Protein AF-A0A1U7VRW1-F1 (afdb_monomer)

Radius of gyration: 25.12 Å; Cα contacts (8 Å, |Δi|>4): 527; chains: 1; bounding box: 75×48×61 Å

Structure (mmCIF, N/CA/C/O backbone):
data_AF-A0A1U7VRW1-F1
#
_entry.id   AF-A0A1U7VRW1-F1
#
loop_
_atom_site.group_PDB
_atom_site.id
_atom_site.type_symbol
_atom_site.label_atom_id
_atom_site.label_alt_id
_atom_site.label_comp_id
_atom_site.label_asym_id
_atom_site.label_entity_id
_atom_site.label_seq_id
_atom_site.pdbx_PDB_ins_code
_atom_site.Cartn_x
_atom_site.Cartn_y
_atom_site.Cartn_z
_atom_site.occupancy
_atom_site.B_iso_or_equiv
_atom_site.auth_seq_id
_atom_site.auth_comp_id
_atom_site.auth_asym_id
_atom_site.auth_atom_id
_atom_site.pdbx_PDB_model_num
ATOM 1 N N . MET A 1 1 ? -19.256 11.015 16.119 1.00 46.53 1 MET A N 1
ATOM 2 C CA . MET A 1 1 ? -18.638 9.899 15.373 1.00 46.53 1 MET A CA 1
ATOM 3 C C . MET A 1 1 ? -17.617 9.254 16.287 1.00 46.53 1 MET A C 1
ATOM 5 O O . MET A 1 1 ? -16.914 9.972 16.985 1.00 46.53 1 MET A O 1
ATOM 9 N N . VAL A 1 2 ? -17.601 7.931 16.359 1.00 46.44 2 VAL A N 1
ATOM 10 C CA . VAL A 1 2 ? -16.685 7.170 17.200 1.00 46.44 2 VAL A CA 1
ATOM 11 C C . VAL A 1 2 ? -15.755 6.386 16.284 1.00 46.44 2 VAL A C 1
ATOM 13 O O . VAL A 1 2 ? -16.220 5.589 15.470 1.00 46.44 2 VAL A O 1
ATOM 16 N N . ALA A 1 3 ? -14.452 6.640 16.391 1.00 48.59 3 ALA A N 1
ATOM 17 C CA . ALA A 1 3 ? -13.441 5.791 15.773 1.00 48.59 3 ALA A CA 1
ATOM 18 C C . ALA A 1 3 ? -12.927 4.843 16.855 1.00 48.59 3 ALA A C 1
ATOM 20 O O . ALA A 1 3 ? -12.449 5.292 17.895 1.00 48.59 3 ALA A O 1
ATOM 21 N N . ARG A 1 4 ? -13.063 3.537 16.643 1.00 51.31 4 ARG A N 1
ATOM 22 C CA . ARG A 1 4 ? -12.444 2.526 17.499 1.00 51.31 4 ARG A CA 1
ATOM 23 C C . ARG A 1 4 ? -11.210 1.989 16.791 1.00 51.31 4 ARG A C 1
ATOM 25 O O . ARG A 1 4 ? -11.345 1.479 15.684 1.00 51.31 4 ARG A O 1
ATOM 32 N N . VAL A 1 5 ? -10.048 2.059 17.436 1.00 49.06 5 VAL A N 1
ATOM 33 C CA . VAL A 1 5 ? -8.861 1.297 17.019 1.00 49.06 5 VAL A CA 1
ATOM 34 C C . VAL A 1 5 ? -8.907 -0.035 17.766 1.00 49.06 5 VAL A C 1
ATOM 36 O O . VAL A 1 5 ? -8.858 -0.073 18.997 1.00 49.06 5 VAL A O 1
ATOM 39 N N . VAL A 1 6 ? -9.059 -1.133 17.036 1.00 52.53 6 VAL A N 1
ATOM 40 C CA . VAL A 1 6 ? -8.926 -2.502 17.531 1.00 52.53 6 VAL A CA 1
ATOM 41 C C . VAL A 1 6 ? -7.585 -3.034 17.064 1.00 52.53 6 VAL A C 1
ATOM 43 O O . VAL A 1 6 ? -7.440 -3.368 15.897 1.00 52.53 6 VAL A O 1
ATOM 46 N N . SER A 1 7 ? -6.627 -3.137 17.981 1.00 46.06 7 SER A N 1
ATOM 47 C CA . SER A 1 7 ? -5.403 -3.901 17.746 1.00 46.06 7 SER A CA 1
ATOM 48 C C . SER A 1 7 ? -5.695 -5.365 18.085 1.00 46.06 7 SER A C 1
ATOM 50 O O . SER A 1 7 ? -5.950 -5.733 19.241 1.00 46.06 7 SER A O 1
ATOM 52 N N . LEU A 1 8 ? -5.786 -6.195 17.054 1.00 48.28 8 LEU A N 1
ATOM 53 C CA . LEU A 1 8 ? -5.857 -7.644 17.165 1.00 48.28 8 LEU A CA 1
ATOM 54 C C . LEU A 1 8 ? -4.476 -8.164 17.547 1.00 48.28 8 LEU A C 1
ATOM 56 O O . LEU A 1 8 ? -3.472 -7.483 17.409 1.00 48.28 8 LEU A O 1
ATOM 60 N N . THR A 1 9 ? -4.382 -9.353 18.121 1.00 47.50 9 THR A N 1
ATOM 61 C CA . THR A 1 9 ? -3.063 -9.954 18.326 1.00 47.50 9 THR A CA 1
ATOM 62 C C . THR A 1 9 ? -3.150 -11.383 17.847 1.00 47.50 9 THR A C 1
ATOM 64 O O . THR A 1 9 ? -3.768 -12.229 18.494 1.00 47.50 9 THR A O 1
ATOM 67 N N . ALA A 1 10 ? -2.576 -11.642 16.674 1.00 48.53 10 ALA A N 1
ATOM 68 C CA . ALA A 1 10 ? -2.387 -13.005 16.217 1.00 48.53 10 ALA A CA 1
ATOM 69 C C . ALA A 1 10 ? -1.277 -13.664 17.045 1.00 48.53 10 ALA A C 1
ATOM 71 O O . ALA A 1 10 ? -0.250 -13.025 17.294 1.00 48.53 10 ALA A O 1
ATOM 72 N N . PRO A 1 11 ? -1.436 -14.927 17.475 1.00 45.41 11 PRO A N 1
ATOM 73 C CA . PRO A 1 11 ? -0.290 -15.706 17.911 1.00 45.41 11 PRO A CA 1
ATOM 74 C C . PRO A 1 11 ? 0.671 -15.819 16.721 1.00 45.41 11 PRO A C 1
ATOM 76 O O . PRO A 1 11 ? 0.335 -16.386 15.684 1.00 45.41 11 PRO A O 1
ATOM 79 N N . GLY A 1 12 ? 1.828 -15.172 16.848 1.00 45.69 12 GLY A N 1
ATOM 80 C CA . GLY A 1 12 ? 2.772 -14.999 15.756 1.00 45.69 12 GLY A CA 1
ATOM 81 C C . GLY A 1 12 ? 3.381 -16.321 15.309 1.00 45.69 12 GLY A C 1
ATOM 82 O O . GLY A 1 12 ? 4.061 -16.985 16.085 1.00 45.69 12 GLY A O 1
ATOM 83 N N . VAL A 1 13 ? 3.228 -16.646 14.028 1.00 42.75 13 VAL A N 1
ATOM 84 C CA . VAL A 1 13 ? 4.204 -17.477 13.318 1.00 42.75 13 VAL A CA 1
ATOM 85 C C . VAL A 1 13 ? 5.230 -16.509 12.734 1.00 42.75 13 VAL A C 1
ATOM 87 O O . VAL A 1 13 ? 5.176 -16.126 11.568 1.00 42.75 13 VAL A O 1
ATOM 90 N N . SER A 1 14 ? 6.102 -15.993 13.602 1.00 44.88 14 SER A N 1
ATOM 91 C CA . SER A 1 14 ? 7.205 -15.129 13.179 1.00 44.88 14 SER A CA 1
ATOM 92 C C . SER A 1 14 ? 8.203 -15.980 12.393 1.00 44.88 14 SER A C 1
ATOM 94 O O . SER A 1 14 ? 8.840 -16.857 12.974 1.00 44.88 14 SER A O 1
ATOM 96 N N . GLY A 1 15 ? 8.303 -15.756 11.080 1.00 52.06 15 GLY A N 1
ATOM 97 C CA . GLY A 1 15 ? 9.303 -16.391 10.210 1.00 52.06 15 GLY A CA 1
ATOM 98 C C . GLY A 1 15 ? 8.760 -17.237 9.054 1.00 52.06 15 GLY A C 1
ATOM 99 O O . GLY A 1 15 ? 9.548 -17.623 8.197 1.00 52.06 15 GLY A O 1
ATOM 100 N N . ASP A 1 16 ? 7.450 -17.498 8.984 1.00 60.88 16 ASP A N 1
ATOM 101 C CA . ASP A 1 16 ? 6.841 -18.155 7.818 1.00 60.88 16 ASP A CA 1
ATOM 102 C C . ASP A 1 16 ? 6.392 -17.104 6.780 1.00 60.88 16 ASP A C 1
ATOM 104 O O . ASP A 1 16 ? 5.548 -16.263 7.110 1.00 60.88 16 ASP A O 1
ATOM 108 N N . PRO A 1 17 ? 6.901 -17.137 5.532 1.00 61.31 17 PRO A N 1
ATOM 109 C CA . PRO A 1 17 ? 6.478 -16.218 4.474 1.00 61.31 17 PRO A CA 1
ATOM 110 C C . PRO A 1 17 ? 4.983 -16.313 4.112 1.00 61.31 17 PRO A C 1
ATOM 112 O O . PRO A 1 17 ? 4.452 -15.371 3.526 1.00 61.31 17 PRO A O 1
ATOM 115 N N . LEU A 1 18 ? 4.281 -17.402 4.458 1.00 69.88 18 LEU A N 1
ATOM 116 C CA . LEU A 1 18 ? 2.845 -17.573 4.176 1.00 69.88 18 LEU A CA 1
ATOM 117 C C . LEU A 1 18 ? 1.922 -17.061 5.289 1.00 69.88 18 LEU A C 1
ATOM 119 O O . LEU A 1 18 ? 0.769 -16.711 5.020 1.00 69.88 18 LEU A O 1
ATOM 123 N N . SER A 1 19 ? 2.415 -16.981 6.524 1.00 70.19 19 SER A N 1
ATOM 124 C CA . SER A 1 19 ? 1.636 -16.554 7.692 1.00 70.19 19 SER A CA 1
ATOM 125 C C . SER A 1 19 ? 0.941 -15.190 7.510 1.00 70.19 19 SER A C 1
ATOM 127 O O . SER A 1 19 ? -0.247 -15.089 7.830 1.00 70.19 19 SER A O 1
ATOM 129 N N . PRO A 1 20 ? 1.581 -14.151 6.930 1.00 71.19 20 PRO A N 1
ATOM 130 C CA . PRO A 1 20 ? 0.909 -12.871 6.719 1.00 71.19 20 PRO A CA 1
ATOM 131 C C . PRO A 1 20 ? -0.252 -12.949 5.722 1.00 71.19 20 PRO A C 1
ATOM 133 O O . PRO A 1 20 ? -1.297 -12.346 5.949 1.00 71.19 20 PRO A O 1
ATOM 136 N N . MET A 1 21 ? -0.108 -13.736 4.652 1.00 73.50 21 MET A N 1
ATOM 137 C CA . MET A 1 21 ? -1.175 -13.937 3.665 1.00 73.50 21 MET A CA 1
ATOM 138 C C . MET A 1 21 ? -2.365 -14.671 4.280 1.00 73.50 21 MET A C 1
ATOM 140 O O . MET A 1 21 ? -3.514 -14.283 4.074 1.00 73.50 21 MET A O 1
ATOM 144 N N . LEU A 1 22 ? -2.097 -15.705 5.081 1.00 76.12 22 LEU A N 1
ATOM 145 C CA . LEU A 1 22 ? -3.142 -16.426 5.800 1.00 76.12 22 LEU A CA 1
ATOM 146 C C . LEU A 1 22 ? -3.864 -15.509 6.792 1.00 76.12 22 LEU A C 1
ATOM 148 O O . LEU A 1 22 ? -5.089 -15.539 6.887 1.00 76.12 22 LEU A O 1
ATOM 152 N N . PHE A 1 23 ? -3.117 -14.652 7.486 1.00 76.81 23 PHE A N 1
ATOM 153 C CA . PHE A 1 23 ? -3.692 -13.670 8.391 1.00 76.81 23 PHE A CA 1
ATOM 154 C C . PHE A 1 23 ? -4.595 -12.671 7.654 1.00 76.81 23 PHE A C 1
ATOM 156 O O . PHE A 1 23 ? -5.711 -12.426 8.104 1.00 76.81 23 PHE A O 1
ATOM 163 N N . ILE A 1 24 ? -4.188 -12.168 6.484 1.00 76.25 24 ILE A N 1
ATOM 164 C CA . ILE A 1 24 ? -5.029 -11.294 5.649 1.00 76.25 24 ILE A CA 1
ATOM 165 C C . ILE A 1 24 ? -6.320 -12.004 5.226 1.00 76.25 24 ILE A C 1
ATOM 167 O O . ILE A 1 24 ? -7.389 -11.408 5.308 1.00 76.25 24 ILE A O 1
ATOM 171 N N . LEU A 1 25 ? -6.258 -13.279 4.826 1.00 81.81 25 LEU A N 1
ATOM 172 C CA . LEU A 1 25 ? -7.459 -14.052 4.477 1.00 81.81 25 LEU A CA 1
ATOM 173 C C . LEU A 1 25 ? -8.421 -14.194 5.664 1.00 81.81 25 LEU A C 1
ATOM 175 O O . LEU A 1 25 ? -9.637 -14.094 5.501 1.00 81.81 25 LEU A O 1
ATOM 179 N N . VAL A 1 26 ? -7.889 -14.392 6.870 1.00 84.81 26 VAL A N 1
ATOM 180 C CA . VAL A 1 26 ? -8.698 -14.404 8.094 1.00 84.81 26 VAL A CA 1
ATOM 181 C C . VAL A 1 26 ? -9.295 -13.015 8.360 1.00 84.81 26 VAL A C 1
ATOM 183 O O . VAL A 1 26 ? -10.470 -12.905 8.708 1.00 84.81 26 VAL A O 1
ATOM 186 N N . MET A 1 27 ? -8.533 -11.947 8.134 1.00 83.81 27 MET A N 1
ATOM 187 C CA . MET A 1 27 ? -9.004 -10.566 8.270 1.00 83.81 27 MET A CA 1
ATOM 188 C C . MET A 1 27 ? -10.053 -10.174 7.216 1.00 83.81 27 MET A C 1
ATOM 190 O O . MET A 1 27 ? -10.963 -9.406 7.526 1.00 83.81 27 MET A O 1
ATOM 194 N N . ASP A 1 28 ? -10.014 -10.749 6.012 1.00 84.75 28 ASP A N 1
ATOM 195 C CA . ASP A 1 28 ? -11.062 -10.599 4.991 1.00 84.75 28 ASP A CA 1
ATOM 196 C C . ASP A 1 28 ? -12.401 -11.188 5.467 1.00 84.75 28 ASP A C 1
ATOM 198 O O . ASP A 1 28 ? -13.468 -10.625 5.213 1.00 84.75 28 ASP A O 1
ATOM 202 N N . ALA A 1 29 ? -12.373 -12.275 6.247 1.00 87.56 29 ALA A N 1
ATOM 203 C CA . ALA A 1 29 ? -13.582 -12.797 6.881 1.00 87.56 29 ALA A CA 1
ATOM 204 C C . ALA A 1 29 ? -14.172 -11.797 7.892 1.00 87.56 29 ALA A C 1
ATOM 206 O O . ALA A 1 29 ? -15.386 -11.579 7.889 1.00 87.56 29 ALA A O 1
ATOM 207 N N . LEU A 1 30 ? -13.335 -11.132 8.701 1.00 86.88 30 LEU A N 1
ATOM 208 C CA . LEU A 1 30 ? -13.792 -10.043 9.573 1.00 86.88 30 LEU A CA 1
ATOM 209 C C . LEU A 1 30 ? -14.388 -8.892 8.752 1.00 86.88 30 LEU A C 1
ATOM 211 O O . LEU A 1 30 ? -15.459 -8.396 9.099 1.00 86.88 30 LEU A O 1
ATOM 215 N N . SER A 1 31 ? -13.734 -8.507 7.653 1.00 86.69 31 SER A N 1
ATOM 216 C CA . SER A 1 31 ? -14.225 -7.471 6.738 1.00 86.69 31 SER A CA 1
ATOM 217 C C . SER A 1 31 ? -15.631 -7.790 6.227 1.00 86.69 31 SER A C 1
ATOM 219 O O . SER A 1 31 ? -16.548 -6.983 6.372 1.00 86.69 31 SER A O 1
ATOM 221 N N . LYS A 1 32 ? -15.857 -9.026 5.768 1.00 88.81 32 LYS A N 1
ATOM 222 C CA . LYS A 1 32 ? -17.170 -9.502 5.304 1.00 88.81 32 LYS A CA 1
ATOM 223 C C . LYS A 1 32 ? -18.233 -9.522 6.401 1.00 88.81 32 LYS A C 1
ATOM 225 O O . LYS A 1 32 ? -19.388 -9.189 6.136 1.00 88.81 32 LYS A O 1
ATOM 230 N N . MET A 1 33 ? -17.874 -9.887 7.634 1.00 89.50 33 MET A N 1
ATOM 231 C CA . MET A 1 33 ? -18.801 -9.816 8.773 1.00 89.50 33 MET A CA 1
ATOM 232 C C . MET A 1 33 ? -19.212 -8.365 9.069 1.00 89.50 33 MET A C 1
ATOM 234 O O . MET A 1 33 ? -20.384 -8.091 9.335 1.00 89.50 33 MET A O 1
ATOM 238 N N . MET A 1 34 ? -18.264 -7.431 8.980 1.00 86.50 34 MET A N 1
ATOM 239 C CA . MET A 1 34 ? -18.503 -5.999 9.164 1.00 86.50 34 MET A CA 1
ATOM 240 C C . MET A 1 34 ? -19.343 -5.404 8.028 1.00 86.50 34 MET A C 1
ATOM 242 O O . MET A 1 34 ? -20.262 -4.627 8.291 1.00 86.50 34 MET A O 1
ATOM 246 N N . ASP A 1 35 ? -19.086 -5.801 6.781 1.00 86.06 35 ASP A N 1
ATOM 247 C CA . ASP A 1 35 ? -19.883 -5.409 5.615 1.00 86.06 35 ASP A CA 1
ATOM 248 C C . ASP A 1 35 ? -21.318 -5.915 5.720 1.00 86.06 35 ASP A C 1
ATOM 250 O O . ASP A 1 35 ? -22.258 -5.172 5.427 1.00 86.06 35 ASP A O 1
ATOM 254 N N . ARG A 1 36 ? -21.512 -7.146 6.210 1.00 88.75 36 ARG A N 1
ATOM 255 C CA . ARG A 1 36 ? -22.851 -7.680 6.466 1.00 88.75 36 ARG A CA 1
ATOM 256 C C . ARG A 1 36 ? -23.591 -6.829 7.494 1.00 88.75 36 ARG A C 1
ATOM 258 O O . ARG A 1 36 ? -24.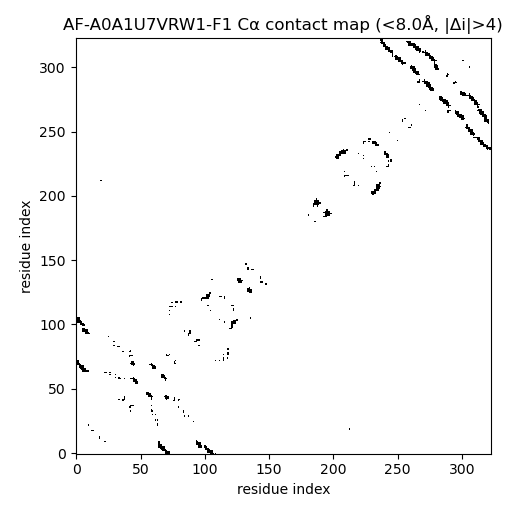684 -6.349 7.194 1.00 88.75 36 ARG A O 1
ATOM 265 N N . ALA A 1 37 ? -22.965 -6.563 8.640 1.00 86.12 37 ALA A N 1
ATOM 266 C CA . ALA A 1 37 ? -23.537 -5.706 9.676 1.00 86.12 37 ALA A CA 1
ATOM 267 C C . ALA A 1 37 ? -23.830 -4.283 9.162 1.00 86.12 37 ALA A C 1
ATOM 269 O O . ALA A 1 37 ? -24.832 -3.677 9.540 1.00 86.12 37 ALA A O 1
ATOM 270 N N . ALA A 1 38 ? -23.003 -3.749 8.260 1.00 85.00 38 ALA A N 1
ATOM 271 C CA . ALA A 1 38 ? -23.248 -2.451 7.642 1.00 85.00 38 ALA A CA 1
ATOM 272 C C . ALA A 1 38 ? -24.414 -2.473 6.639 1.00 85.00 38 ALA A C 1
ATOM 274 O O . ALA A 1 38 ? -25.226 -1.545 6.622 1.00 85.00 38 ALA A O 1
ATOM 275 N N . SER A 1 39 ? -24.524 -3.534 5.833 1.00 83.56 39 SER A N 1
ATOM 276 C CA . SER A 1 39 ? -25.597 -3.719 4.845 1.00 83.56 39 SER A CA 1
ATOM 277 C C . SER A 1 39 ? -26.977 -3.884 5.487 1.00 83.56 39 SER A C 1
ATOM 279 O O . SER A 1 39 ? -27.968 -3.400 4.947 1.00 83.56 39 SER A O 1
ATOM 281 N N . GLU A 1 40 ? -27.030 -4.497 6.670 1.00 87.25 40 GLU A N 1
ATOM 282 C CA . GLU A 1 40 ? -28.251 -4.673 7.464 1.00 87.25 40 GLU A CA 1
ATOM 283 C C . GLU A 1 40 ? -28.571 -3.444 8.336 1.00 87.25 40 GLU A C 1
ATOM 285 O O . GLU A 1 40 ? -29.590 -3.407 9.018 1.00 87.25 40 GLU A O 1
ATOM 290 N N . GLY A 1 41 ? -27.723 -2.409 8.306 1.00 84.44 41 GLY A N 1
ATOM 291 C CA . GLY A 1 41 ? -27.934 -1.160 9.039 1.00 84.44 41 GLY A CA 1
ATOM 292 C C . GLY A 1 41 ? -27.505 -1.188 10.509 1.00 84.44 41 GLY A C 1
ATOM 293 O O . GLY A 1 41 ? -27.646 -0.170 11.188 1.00 84.44 41 GLY A O 1
ATOM 294 N N . PHE A 1 42 ? -26.929 -2.294 10.989 1.00 86.38 42 PHE A N 1
ATOM 295 C CA . PHE A 1 42 ? -26.381 -2.424 12.345 1.00 86.38 42 PHE A CA 1
ATOM 296 C C . PHE A 1 42 ? -25.090 -1.620 12.549 1.00 86.38 42 PHE A C 1
ATOM 298 O O . PHE A 1 42 ? -24.792 -1.208 13.667 1.00 86.38 42 PHE A O 1
ATOM 305 N N . LEU A 1 43 ? -24.334 -1.360 11.476 1.00 82.44 43 LEU A N 1
ATOM 306 C CA . LEU A 1 43 ? -23.183 -0.452 11.470 1.00 82.44 43 LEU A CA 1
ATOM 307 C C . LEU A 1 43 ? -23.373 0.642 10.419 1.00 82.44 43 LEU A C 1
ATOM 309 O O . LEU A 1 43 ? -23.308 0.400 9.214 1.00 82.44 43 LEU A O 1
ATOM 313 N N . ARG A 1 44 ? -23.585 1.886 10.858 1.00 78.81 44 ARG A N 1
ATOM 314 C CA . ARG A 1 44 ? -23.841 2.988 9.914 1.00 78.81 44 ARG A CA 1
ATOM 315 C C . ARG A 1 44 ? -22.577 3.499 9.219 1.00 78.81 44 ARG A C 1
ATOM 317 O O . ARG A 1 44 ? -22.673 3.978 8.091 1.00 78.81 44 ARG A O 1
ATOM 324 N N . GLY A 1 45 ? -21.403 3.322 9.828 1.00 76.56 45 GLY A N 1
ATOM 325 C CA . GLY A 1 45 ? -20.126 3.737 9.248 1.00 76.56 45 GLY A CA 1
ATOM 326 C C . GLY A 1 45 ? -19.984 5.253 9.110 1.00 76.56 45 GLY A C 1
ATOM 327 O O . GLY A 1 45 ? -20.687 6.035 9.743 1.00 76.56 45 GLY A O 1
ATOM 328 N N . PHE A 1 46 ? -19.056 5.665 8.253 1.00 72.75 46 PHE A N 1
ATOM 329 C CA . PHE A 1 46 ? -18.803 7.049 7.880 1.00 72.75 46 PHE A CA 1
ATOM 330 C C . PHE A 1 46 ? -19.120 7.266 6.397 1.00 72.75 46 PHE A C 1
ATOM 332 O O . PHE A 1 46 ? -18.784 6.440 5.550 1.00 72.75 46 PHE A O 1
ATOM 339 N N . SER A 1 47 ? -19.748 8.395 6.070 1.00 66.19 47 SER A N 1
ATOM 340 C CA . SER A 1 47 ? -19.926 8.858 4.690 1.00 66.19 47 SER A CA 1
ATOM 341 C C . SER A 1 47 ? -19.293 10.239 4.554 1.00 66.19 47 SER A C 1
ATOM 343 O O . SER A 1 47 ? -19.528 11.111 5.390 1.00 66.19 47 SER A O 1
ATOM 345 N N . ALA A 1 48 ? -18.477 10.432 3.516 1.00 55.47 48 ALA A N 1
ATOM 346 C CA . ALA A 1 48 ? -17.886 11.734 3.219 1.00 55.47 48 ALA A CA 1
ATOM 347 C C . ALA A 1 48 ? -18.980 12.777 2.878 1.00 55.47 48 ALA A C 1
ATOM 349 O O . ALA A 1 48 ? -20.084 12.384 2.492 1.00 55.47 48 ALA A O 1
ATOM 350 N N . PRO A 1 49 ? -18.704 14.090 3.021 1.00 51.94 49 PRO A N 1
ATOM 351 C CA . PRO A 1 49 ? -19.716 15.136 2.889 1.00 51.94 49 PRO A CA 1
ATOM 352 C C . PRO A 1 49 ? -20.476 15.123 1.555 1.00 51.94 49 PRO A C 1
ATOM 354 O O . PRO A 1 49 ? -19.963 14.709 0.513 1.00 51.94 49 PRO A O 1
ATOM 357 N N . ILE A 1 50 ? -21.706 15.633 1.625 1.00 45.97 50 ILE A N 1
ATOM 358 C CA . ILE A 1 50 ? -22.687 15.774 0.542 1.00 45.97 50 ILE A CA 1
ATOM 359 C C . ILE A 1 50 ? -22.058 16.492 -0.664 1.00 45.97 50 ILE A C 1
ATOM 361 O O . ILE A 1 50 ? -21.524 17.589 -0.521 1.00 45.97 50 ILE A O 1
ATOM 365 N N . GLY A 1 51 ? -22.138 15.875 -1.848 1.00 49.03 51 GLY A N 1
ATOM 366 C CA . GLY A 1 51 ? -21.614 16.429 -3.107 1.00 49.03 51 GLY A CA 1
ATOM 367 C C . GLY A 1 51 ? -20.919 15.411 -4.014 1.00 49.03 51 GLY A C 1
ATOM 368 O O . GLY A 1 51 ? -20.682 15.699 -5.182 1.00 49.03 51 GLY A O 1
ATOM 369 N N . VAL A 1 52 ? -20.631 14.205 -3.511 1.00 52.16 52 VAL A N 1
ATOM 370 C CA . VAL A 1 52 ? -20.127 13.089 -4.323 1.00 52.16 52 VAL A CA 1
ATOM 371 C C . VAL A 1 52 ? -21.299 12.139 -4.613 1.00 52.16 52 VAL A C 1
ATOM 373 O O . VAL A 1 52 ? -21.767 11.485 -3.680 1.00 52.16 52 VAL A O 1
ATOM 376 N N . PRO A 1 53 ? -21.781 12.021 -5.868 1.00 47.75 53 PRO A N 1
ATOM 377 C CA . PRO A 1 53 ? -22.949 11.200 -6.236 1.00 47.75 53 PRO A CA 1
ATOM 378 C C . PRO A 1 53 ? -22.804 9.698 -5.929 1.00 47.75 53 PRO A C 1
ATOM 380 O O . PRO A 1 53 ? -23.752 8.931 -6.055 1.00 47.75 53 PRO A O 1
ATOM 383 N N . SER A 1 54 ? -21.608 9.278 -5.521 1.00 52.78 54 SER A N 1
ATOM 384 C CA . SER A 1 54 ? -21.209 7.907 -5.219 1.00 52.78 54 SER A CA 1
ATOM 385 C C . SER A 1 54 ? -20.346 7.850 -3.952 1.00 52.78 54 SER A C 1
ATOM 387 O O . SER A 1 54 ? -19.290 7.211 -3.943 1.00 52.78 54 SER A O 1
ATOM 389 N N . ALA A 1 55 ? -20.723 8.578 -2.896 1.00 51.75 55 ALA A N 1
ATOM 390 C CA . ALA A 1 55 ? -20.017 8.518 -1.618 1.00 51.75 55 ALA A CA 1
ATOM 391 C C . ALA A 1 55 ? -20.088 7.087 -1.053 1.00 51.75 55 ALA A C 1
ATOM 393 O O . ALA A 1 55 ? -21.117 6.647 -0.541 1.00 51.75 55 ALA A O 1
ATOM 394 N N . ARG A 1 56 ? -18.988 6.334 -1.185 1.00 57.47 56 ARG A N 1
ATOM 395 C CA . ARG A 1 56 ? -18.852 5.004 -0.586 1.00 57.47 56 ARG A CA 1
ATOM 396 C C . ARG A 1 56 ? -18.877 5.152 0.936 1.00 57.47 56 ARG A C 1
ATOM 398 O O . ARG A 1 56 ? -18.085 5.906 1.498 1.00 57.47 56 ARG A O 1
ATOM 405 N N . ARG A 1 57 ? -19.790 4.430 1.585 1.00 67.69 57 ARG A N 1
ATOM 406 C CA . ARG A 1 57 ? -19.853 4.301 3.043 1.00 67.69 57 ARG A CA 1
ATOM 407 C C . ARG A 1 57 ? -18.662 3.467 3.511 1.00 67.69 57 ARG A C 1
ATOM 409 O O . ARG A 1 57 ? -18.475 2.356 3.028 1.00 67.69 57 ARG A O 1
ATOM 416 N N . VAL A 1 58 ? -17.882 3.992 4.448 1.00 73.06 58 VAL A N 1
ATOM 417 C CA . VAL A 1 58 ? -16.719 3.314 5.033 1.00 73.06 58 VAL A CA 1
ATOM 418 C C . VAL A 1 58 ? -17.060 2.918 6.465 1.00 73.06 58 VAL A C 1
ATOM 420 O O . VAL A 1 58 ? -17.231 3.784 7.318 1.00 73.06 58 VAL A O 1
ATOM 423 N N . SER A 1 59 ? -17.190 1.623 6.745 1.00 77.69 59 SER A N 1
ATOM 424 C CA . SER A 1 59 ? -17.458 1.111 8.100 1.00 77.69 59 SER A CA 1
ATOM 425 C C . SER A 1 59 ? -16.177 0.767 8.861 1.00 77.69 59 SER A C 1
ATOM 427 O O . SER A 1 59 ? -16.138 0.909 10.081 1.00 77.69 59 SER A O 1
ATOM 429 N N . HIS A 1 60 ? -15.121 0.347 8.164 1.00 80.12 60 HIS A N 1
ATOM 430 C CA . HIS A 1 60 ? -13.872 -0.095 8.774 1.00 80.12 60 HIS A CA 1
ATOM 431 C C . HIS A 1 60 ? -12.674 0.063 7.820 1.00 80.12 60 HIS A C 1
ATOM 433 O O . HIS A 1 60 ? -12.851 0.166 6.607 1.00 80.12 60 HIS A O 1
ATOM 439 N N . LEU A 1 61 ? -11.462 0.098 8.376 1.00 78.25 61 LEU A N 1
ATOM 440 C CA . LEU A 1 61 ? -10.181 0.038 7.667 1.00 78.25 61 LEU A CA 1
ATOM 441 C C . LEU A 1 61 ? -9.306 -1.001 8.366 1.00 78.25 61 LEU A C 1
ATOM 443 O O . LEU A 1 61 ? -9.155 -0.952 9.586 1.00 78.25 61 LEU A O 1
ATOM 447 N N . LEU A 1 62 ? -8.740 -1.928 7.603 1.00 76.31 62 LEU A N 1
ATOM 448 C CA . LEU A 1 62 ? -7.875 -2.985 8.122 1.00 76.31 62 LEU A CA 1
ATOM 449 C C . LEU A 1 62 ? -6.438 -2.697 7.699 1.00 76.31 62 LEU A C 1
ATOM 451 O O . LEU A 1 62 ? -6.180 -2.505 6.513 1.00 76.31 62 LEU A O 1
ATOM 455 N N . PHE A 1 63 ? -5.515 -2.690 8.657 1.00 69.94 63 PHE A N 1
ATOM 456 C CA . PHE A 1 63 ? -4.084 -2.720 8.388 1.00 69.94 63 PHE A CA 1
ATOM 457 C C . PHE A 1 63 ? -3.446 -3.787 9.266 1.00 69.94 63 PHE A C 1
ATOM 459 O O . PHE A 1 63 ? -3.262 -3.565 10.460 1.00 69.94 63 PHE A O 1
ATOM 466 N N . ALA A 1 64 ? -3.149 -4.950 8.681 1.00 72.88 64 ALA A N 1
ATOM 467 C CA . ALA A 1 64 ? -2.740 -6.130 9.434 1.00 72.88 64 ALA A CA 1
ATOM 468 C C . ALA A 1 64 ? -3.629 -6.314 10.683 1.00 72.88 64 ALA A C 1
ATOM 470 O O . ALA A 1 64 ? -4.843 -6.489 10.560 1.00 72.88 64 ALA A O 1
ATOM 471 N N . ASP A 1 65 ? -3.036 -6.308 11.872 1.00 71.69 65 ASP A N 1
ATOM 472 C CA . ASP A 1 65 ? -3.720 -6.473 13.145 1.00 71.69 65 ASP A CA 1
ATOM 473 C C . ASP A 1 65 ? -4.352 -5.178 13.687 1.00 71.69 65 ASP A C 1
ATOM 475 O O . ASP A 1 65 ? -5.252 -5.249 14.523 1.00 71.69 65 ASP A O 1
ATOM 479 N N . ASP A 1 66 ? -3.995 -4.005 13.165 1.00 73.19 66 ASP A N 1
ATOM 480 C CA . ASP A 1 66 ? -4.530 -2.708 13.584 1.00 73.19 66 ASP A CA 1
ATOM 481 C C . ASP A 1 66 ? -5.739 -2.274 12.735 1.00 73.19 66 ASP A C 1
ATOM 483 O O . ASP A 1 66 ? -5.637 -1.728 11.634 1.00 73.19 66 ASP A O 1
ATOM 487 N N . THR A 1 67 ? -6.931 -2.471 13.291 1.00 77.50 67 THR A N 1
ATOM 488 C CA . THR A 1 67 ? -8.219 -2.208 12.641 1.00 77.50 67 THR A CA 1
ATOM 489 C C . THR A 1 67 ? -8.858 -0.916 13.139 1.00 77.50 67 THR A C 1
ATOM 491 O O . THR A 1 67 ? -9.082 -0.752 14.334 1.00 77.50 67 THR A O 1
ATOM 494 N N . LEU A 1 68 ? -9.251 -0.020 12.237 1.00 79.69 68 LEU A N 1
ATOM 495 C CA . LEU A 1 68 ? -10.134 1.106 12.545 1.00 79.69 68 LEU A CA 1
ATOM 496 C C . LEU A 1 68 ? -11.584 0.758 12.223 1.00 79.69 68 LEU A C 1
ATOM 498 O O . LEU A 1 68 ? -11.882 0.266 11.141 1.00 79.69 68 LEU A O 1
ATOM 502 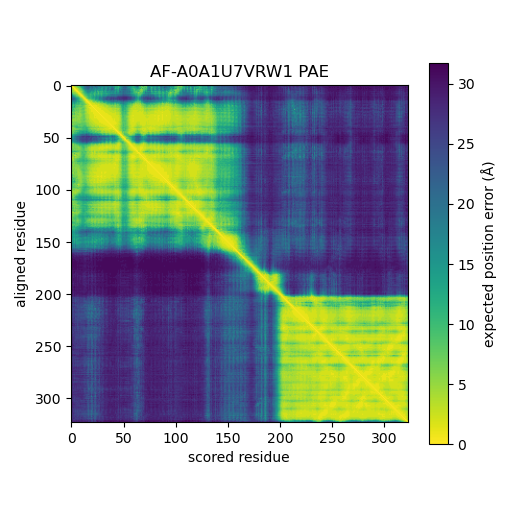N N . VAL A 1 69 ? -12.501 1.082 13.129 1.00 81.12 69 VAL A N 1
ATOM 503 C CA . VAL A 1 69 ? -13.947 0.953 12.916 1.00 81.12 69 VAL A CA 1
ATOM 504 C C . VAL A 1 69 ? -14.619 2.300 13.126 1.00 81.12 69 VAL A C 1
ATOM 506 O O . VAL A 1 69 ? -14.405 2.956 14.146 1.00 81.12 69 VAL A O 1
ATOM 509 N N . PHE A 1 70 ? -15.468 2.684 12.177 1.00 80.44 70 PHE A N 1
ATOM 510 C CA . PHE A 1 70 ? -16.279 3.891 12.228 1.00 80.44 70 PHE A CA 1
ATOM 511 C C . PHE A 1 70 ? -17.718 3.541 12.597 1.00 80.44 70 PHE A C 1
ATOM 513 O O . PHE A 1 70 ? -18.361 2.716 11.949 1.00 80.44 70 PHE A O 1
ATOM 520 N N . CYS A 1 71 ? -18.236 4.190 13.632 1.00 78.19 71 CYS A N 1
ATOM 521 C CA . CYS A 1 71 ? -19.611 4.010 14.084 1.00 78.19 71 CYS A CA 1
ATOM 522 C C . CYS A 1 71 ? -20.166 5.298 14.700 1.00 78.19 71 CYS A C 1
ATOM 524 O O . CYS A 1 71 ? -19.428 6.242 15.017 1.00 78.19 71 CYS A O 1
ATOM 526 N N . ASP A 1 72 ? -21.484 5.349 14.852 1.00 81.06 72 ASP A N 1
ATOM 527 C CA . ASP A 1 72 ? -22.126 6.430 15.591 1.00 81.06 72 ASP A CA 1
ATOM 528 C C . ASP A 1 72 ? -21.949 6.230 17.103 1.00 81.06 72 ASP A C 1
ATOM 530 O O . ASP A 1 72 ? -21.730 5.104 17.553 1.00 81.06 72 ASP A O 1
ATOM 534 N N . PRO A 1 73 ? -22.050 7.303 17.913 1.00 76.75 73 PRO A N 1
ATOM 535 C CA . PRO A 1 73 ? -22.080 7.203 19.372 1.00 76.75 73 PRO A CA 1
ATOM 536 C C . PRO A 1 73 ? -23.421 6.621 19.860 1.00 76.75 73 PRO A C 1
ATOM 538 O O . PRO A 1 73 ? -24.197 7.295 20.532 1.00 76.75 73 PRO A O 1
ATOM 541 N N . ASP A 1 74 ? -23.697 5.379 19.477 1.00 82.69 74 ASP A N 1
ATOM 542 C CA . ASP A 1 74 ? -24.953 4.667 19.676 1.00 82.69 74 ASP A CA 1
ATOM 543 C C . ASP A 1 74 ? -24.682 3.328 20.378 1.00 82.69 74 ASP A C 1
ATOM 545 O O . ASP A 1 74 ? -23.850 2.532 19.935 1.00 82.69 74 ASP A O 1
ATOM 549 N N . MET A 1 75 ? -25.353 3.095 21.508 1.00 84.44 75 MET A N 1
ATOM 550 C CA . MET A 1 75 ? -25.105 1.924 22.361 1.00 84.44 75 MET A CA 1
ATOM 551 C C . MET A 1 75 ? -25.451 0.608 21.653 1.00 84.44 75 MET A C 1
ATOM 553 O O . MET A 1 75 ? -24.759 -0.395 21.860 1.00 84.44 75 MET A O 1
ATOM 557 N N . ASP A 1 76 ? -26.474 0.612 20.798 1.00 87.38 76 ASP A N 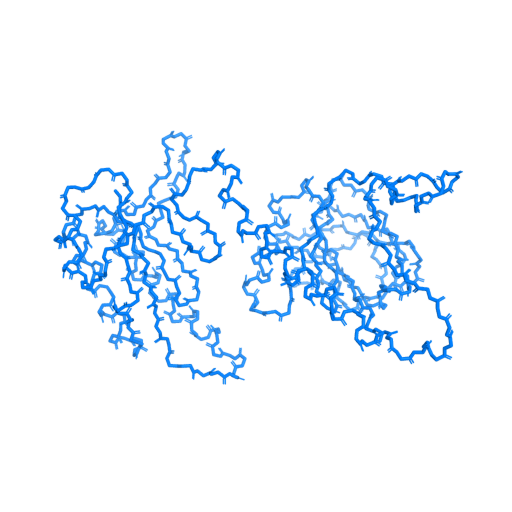1
ATOM 558 C CA . ASP A 1 76 ? -26.891 -0.575 20.059 1.00 87.38 76 ASP A CA 1
ATOM 559 C C . ASP A 1 76 ? -25.853 -0.913 18.986 1.00 87.38 76 ASP A C 1
ATOM 561 O O . ASP A 1 76 ? -25.386 -2.052 18.933 1.00 87.38 76 ASP A O 1
ATOM 565 N N . GLN A 1 77 ? -25.374 0.074 18.213 1.00 85.38 77 GLN A N 1
ATOM 566 C CA . GLN A 1 77 ? -24.286 -0.134 17.241 1.00 85.38 77 GLN A CA 1
ATOM 567 C C . GLN A 1 77 ? -23.023 -0.706 17.896 1.00 85.38 77 GLN A C 1
ATOM 569 O O . GLN A 1 77 ? -22.410 -1.632 17.361 1.00 85.38 77 GLN A O 1
ATOM 574 N N . LEU A 1 78 ? -22.627 -0.193 19.066 1.00 84.94 78 LEU A N 1
ATOM 575 C CA . LEU A 1 78 ? -21.458 -0.716 19.781 1.00 84.94 78 LEU A CA 1
ATOM 576 C C . LEU A 1 78 ? -21.685 -2.132 20.320 1.00 84.94 78 LEU A C 1
ATOM 578 O O . LEU A 1 78 ? -20.741 -2.926 20.382 1.00 84.94 78 LEU A O 1
ATOM 582 N N . THR A 1 79 ? -22.924 -2.468 20.677 1.00 87.69 79 THR A N 1
ATOM 583 C CA . THR A 1 79 ? -23.302 -3.822 21.091 1.00 87.69 79 THR A CA 1
ATOM 584 C C . THR A 1 79 ? -23.208 -4.795 19.917 1.00 87.69 79 THR A C 1
ATOM 586 O O . THR A 1 79 ? -22.587 -5.850 20.058 1.00 87.69 79 THR A O 1
ATOM 589 N N . TYR A 1 80 ? -23.713 -4.424 18.738 1.00 88.69 80 TYR A N 1
ATOM 590 C CA . TYR A 1 80 ? -23.547 -5.220 17.519 1.00 88.69 80 TYR A CA 1
ATOM 591 C C . TYR A 1 80 ? -22.076 -5.374 17.132 1.00 88.69 80 TYR A C 1
ATOM 593 O O . TYR A 1 80 ? -21.620 -6.486 16.866 1.00 88.69 80 TYR A O 1
ATOM 601 N N . LEU A 1 81 ? -21.293 -4.293 17.183 1.00 87.12 81 LEU A N 1
ATOM 602 C CA . LEU A 1 81 ? -19.854 -4.349 16.926 1.00 87.12 81 LEU A CA 1
ATOM 603 C C . LEU A 1 81 ? -19.151 -5.335 17.866 1.00 87.12 81 LEU A C 1
ATOM 605 O O . LEU A 1 81 ? -18.309 -6.127 17.445 1.00 87.12 81 LEU A O 1
ATOM 609 N N . LYS A 1 82 ? -19.497 -5.305 19.155 1.00 86.38 82 LYS A N 1
ATOM 610 C CA . LYS A 1 82 ? -18.965 -6.250 20.138 1.00 86.38 82 LYS A CA 1
ATOM 611 C C . LYS A 1 82 ? -19.320 -7.691 19.780 1.00 86.38 82 LYS A C 1
ATOM 613 O O . LYS A 1 82 ? -18.442 -8.546 19.860 1.00 86.38 82 LYS A O 1
ATOM 618 N N . GLN A 1 83 ? -20.559 -7.955 19.371 1.00 89.19 83 GLN A N 1
ATOM 619 C CA . GLN A 1 83 ? -20.994 -9.290 18.963 1.00 89.19 83 GLN A CA 1
ATOM 620 C C . GLN A 1 83 ? -20.228 -9.780 17.731 1.00 89.19 83 GLN A C 1
ATOM 622 O O . GLN A 1 83 ? -19.708 -10.891 17.760 1.00 89.19 83 GLN A O 1
ATOM 627 N N . VAL A 1 84 ? -20.076 -8.951 16.690 1.00 89.06 84 VAL A N 1
ATOM 628 C CA . VAL A 1 84 ? -19.293 -9.291 15.484 1.00 89.06 84 VAL A CA 1
ATOM 629 C C . VAL A 1 84 ? -17.869 -9.701 15.858 1.00 89.06 84 VAL A C 1
ATOM 631 O O . VAL A 1 84 ? -17.378 -10.743 15.430 1.00 89.06 84 VAL A O 1
ATOM 634 N N . LEU A 1 85 ? -17.228 -8.924 16.726 1.00 86.94 85 LEU A N 1
ATOM 635 C CA . LEU A 1 85 ? -15.878 -9.194 17.208 1.00 86.94 85 LEU A CA 1
ATOM 636 C C . LEU A 1 85 ? -15.785 -10.453 18.084 1.00 86.94 85 LEU A C 1
ATOM 638 O O . LEU A 1 85 ? -14.798 -11.181 18.021 1.00 86.94 85 LEU A O 1
ATOM 642 N N . GLN A 1 86 ? -16.797 -10.736 18.904 1.00 87.31 86 GLN A N 1
ATOM 643 C CA . GLN A 1 86 ? -16.867 -11.977 19.680 1.00 87.31 86 GLN A CA 1
ATOM 644 C C . GLN A 1 86 ? -17.016 -13.197 18.769 1.00 87.31 86 GLN A C 1
ATOM 646 O O . GLN A 1 86 ? -16.272 -14.161 18.931 1.00 87.31 86 GLN A O 1
ATOM 651 N N . TRP A 1 87 ? -17.909 -13.130 17.783 1.00 90.19 87 TRP A N 1
ATOM 652 C CA . TRP A 1 87 ? -18.072 -14.184 16.785 1.00 90.19 87 TRP A CA 1
ATOM 653 C C . TRP A 1 87 ? -16.796 -14.410 15.984 1.00 90.19 87 TRP A C 1
ATOM 655 O O . TRP A 1 87 ? -16.384 -15.553 15.809 1.00 90.19 87 TRP A O 1
ATOM 665 N N . PHE A 1 88 ? -16.120 -13.336 15.574 1.00 88.25 88 PHE A N 1
ATOM 666 C CA . PHE A 1 88 ? -14.848 -13.442 14.872 1.00 88.25 88 PHE A CA 1
ATOM 667 C C . PHE A 1 88 ? -13.789 -14.170 15.706 1.00 88.25 88 PHE A C 1
ATOM 669 O O . PHE A 1 88 ? -13.132 -15.063 15.183 1.00 88.25 88 PHE A O 1
ATOM 676 N N . GLN A 1 89 ? -13.652 -13.861 17.001 1.00 86.56 89 GLN A N 1
ATOM 677 C CA . GLN A 1 89 ? -12.718 -14.581 17.883 1.00 86.56 89 GLN A CA 1
ATOM 678 C C . GLN A 1 89 ? -13.032 -16.077 17.970 1.00 86.56 89 GLN A C 1
ATOM 680 O O . GLN A 1 89 ? -12.123 -16.900 17.933 1.00 86.56 89 GLN A O 1
ATOM 685 N N . ILE A 1 90 ? -14.317 -16.431 18.070 1.00 87.75 90 ILE A N 1
ATOM 686 C CA . ILE A 1 90 ? -14.758 -17.828 18.161 1.00 87.75 90 ILE A CA 1
ATOM 687 C C . ILE A 1 90 ? -14.438 -18.582 16.865 1.00 87.75 90 ILE A C 1
ATOM 689 O O . ILE A 1 90 ? -13.915 -19.690 16.921 1.00 87.75 90 ILE A O 1
ATOM 693 N N . VAL A 1 91 ? -14.734 -17.984 15.708 1.00 88.31 91 VAL A N 1
ATOM 694 C CA . VAL A 1 91 ? -14.587 -18.642 14.400 1.00 88.31 91 VAL A CA 1
ATOM 695 C C . VAL A 1 91 ? -13.127 -18.694 13.944 1.00 88.31 91 VAL A C 1
ATOM 697 O O . VAL A 1 91 ? -12.688 -19.711 13.418 1.00 88.31 91 VAL A O 1
ATOM 700 N N . SER A 1 92 ? -12.368 -17.615 14.143 1.00 84.69 92 SER A N 1
ATOM 701 C CA . SER A 1 92 ? -10.964 -17.534 13.713 1.00 84.69 92 SER A CA 1
ATOM 702 C C . SER A 1 92 ? -9.981 -18.161 14.703 1.00 84.69 92 SER A C 1
ATOM 704 O O . SER A 1 92 ? -8.833 -18.414 14.346 1.00 84.69 92 SER A O 1
ATOM 706 N N . GLY A 1 93 ? -10.385 -18.351 15.964 1.00 84.62 93 GLY A N 1
ATOM 707 C CA . GLY A 1 93 ? -9.482 -18.720 17.056 1.00 84.62 93 GLY A CA 1
ATOM 708 C C . GLY A 1 93 ? -8.524 -17.598 17.488 1.00 84.62 93 GLY A C 1
ATOM 709 O O . GLY A 1 93 ? -7.710 -17.804 18.391 1.00 84.62 93 GLY A O 1
ATOM 710 N N . LEU A 1 94 ? -8.607 -16.409 16.879 1.00 82.88 94 LEU A N 1
ATOM 711 C CA . LEU A 1 94 ? -7.801 -15.248 17.248 1.00 82.88 94 LEU A CA 1
ATOM 712 C C . LEU A 1 94 ? -8.347 -14.575 18.508 1.00 82.88 94 LEU A C 1
ATOM 714 O O . LEU A 1 94 ? -9.535 -14.647 18.818 1.00 82.88 94 LEU A O 1
ATOM 718 N N . LYS A 1 95 ? -7.473 -13.872 19.235 1.00 80.50 95 LYS A N 1
ATOM 719 C CA . LYS A 1 95 ? -7.850 -13.102 20.425 1.00 80.50 95 LYS A CA 1
ATOM 720 C C . LYS A 1 95 ? -7.724 -11.609 20.158 1.00 80.50 95 LYS A C 1
ATOM 722 O O . LYS A 1 95 ? -6.717 -11.127 19.645 1.00 80.50 95 LYS A O 1
ATOM 727 N N . ILE A 1 96 ? -8.748 -10.866 20.560 1.00 78.12 96 ILE A N 1
ATOM 728 C CA . ILE A 1 96 ? -8.759 -9.407 20.504 1.00 78.12 96 ILE A CA 1
ATOM 729 C C . ILE A 1 96 ? -8.103 -8.873 21.767 1.00 78.12 96 ILE A C 1
ATOM 731 O O . ILE A 1 96 ? -8.527 -9.187 22.883 1.00 78.12 96 ILE A O 1
ATOM 735 N N . ASN A 1 97 ? -7.110 -8.003 21.604 1.00 74.25 97 ASN A N 1
ATOM 736 C CA . ASN A 1 97 ? -6.465 -7.359 22.734 1.00 74.25 97 ASN A CA 1
ATOM 737 C C . ASN A 1 97 ? -7.244 -6.113 23.163 1.00 74.25 97 ASN A C 1
ATOM 739 O O . ASN A 1 97 ? -6.923 -4.981 22.803 1.00 74.25 97 ASN A O 1
ATOM 743 N N . LEU A 1 98 ? -8.279 -6.328 23.977 1.00 72.19 98 LEU A N 1
ATOM 744 C CA . LEU A 1 98 ? -9.110 -5.243 24.509 1.00 72.19 98 LEU A CA 1
ATOM 745 C C . LEU A 1 98 ? -8.305 -4.215 25.325 1.00 72.19 98 LEU A C 1
ATOM 747 O O . LEU A 1 98 ? -8.678 -3.047 25.357 1.00 72.19 98 LEU A O 1
ATOM 751 N N . GLY A 1 99 ? -7.171 -4.609 25.920 1.00 70.12 99 GLY A N 1
ATOM 752 C CA . GLY A 1 99 ? -6.296 -3.710 26.684 1.00 70.12 99 GLY A CA 1
ATOM 753 C C . GLY A 1 99 ? -5.524 -2.691 25.834 1.00 70.12 99 GLY A C 1
ATOM 754 O O . GLY A 1 99 ? -5.106 -1.655 26.366 1.00 70.12 99 GLY A O 1
ATOM 755 N N . LYS A 1 100 ? -5.359 -2.979 24.535 1.00 72.25 100 LYS A N 1
ATOM 756 C CA . LYS A 1 100 ? -4.796 -2.080 23.513 1.00 72.25 100 LYS A CA 1
ATOM 757 C C . LYS A 1 100 ? -5.867 -1.378 22.670 1.00 72.25 100 LYS A C 1
ATOM 759 O O . LYS A 1 100 ? -5.531 -0.549 21.835 1.00 72.25 100 LYS A O 1
ATOM 764 N N . CYS A 1 101 ? -7.142 -1.723 22.852 1.00 76.50 101 CYS A N 1
ATOM 765 C CA . CYS A 1 101 ? -8.227 -1.086 22.118 1.00 76.50 101 CYS A CA 1
ATOM 766 C C . CYS A 1 101 ? -8.560 0.278 22.724 1.00 76.50 101 CYS A C 1
ATOM 768 O O . CYS A 1 101 ? -8.729 0.397 23.943 1.00 76.50 101 CYS A O 1
ATOM 770 N N . GLU A 1 102 ? -8.771 1.263 21.857 1.00 78.69 102 GLU A N 1
ATOM 771 C CA . GLU A 1 102 ? -9.148 2.621 22.246 1.00 78.69 102 GLU A CA 1
ATOM 772 C C . GLU A 1 102 ? -10.374 3.107 21.468 1.00 78.69 102 GLU A C 1
ATOM 774 O O . GLU A 1 102 ? -10.574 2.762 20.298 1.00 78.69 102 GLU A O 1
ATOM 779 N N . ILE A 1 103 ? -11.212 3.896 22.143 1.00 79.75 103 ILE A N 1
ATOM 780 C CA . ILE A 1 103 ? -12.383 4.570 21.582 1.00 79.75 103 ILE A CA 1
ATOM 781 C C . ILE A 1 103 ? -12.143 6.078 21.572 1.00 79.75 103 ILE A C 1
ATOM 783 O O . ILE A 1 103 ? -11.816 6.669 22.600 1.00 79.75 103 ILE A O 1
ATOM 787 N N . PHE A 1 104 ? -12.321 6.701 20.411 1.00 79.56 104 PHE A N 1
ATOM 788 C CA . PHE A 1 104 ? -12.104 8.131 20.211 1.00 79.56 104 PHE A CA 1
ATOM 789 C C . PHE A 1 104 ? -13.414 8.821 19.847 1.00 79.56 104 PHE A C 1
ATOM 791 O O . PHE A 1 104 ? -14.152 8.343 18.982 1.00 79.56 104 PHE A O 1
ATOM 798 N N . SER A 1 105 ? -13.683 9.977 20.459 1.00 74.06 105 SER A N 1
ATOM 799 C CA . SER A 1 105 ? -14.759 10.864 20.013 1.00 74.06 105 SER A CA 1
ATOM 800 C C . SER A 1 105 ? -14.261 11.784 18.903 1.00 74.06 105 SER A C 1
ATOM 802 O O . SER A 1 105 ? -13.259 12.480 19.033 1.00 74.06 105 SER A O 1
ATOM 804 N N . VAL A 1 106 ? -15.002 11.814 17.803 1.00 71.38 106 VAL A N 1
ATOM 805 C CA . VAL A 1 106 ? -14.872 12.810 16.742 1.00 71.38 106 VAL A CA 1
ATOM 806 C C . VAL A 1 106 ? -16.096 13.721 16.834 1.00 71.38 106 VAL A C 1
ATOM 808 O O . VAL A 1 106 ? -17.228 13.296 16.558 1.00 71.38 106 VAL A O 1
ATOM 811 N N . GLY A 1 107 ? -15.859 14.965 17.262 1.00 69.94 107 GLY A N 1
ATOM 812 C CA . GLY A 1 107 ? -16.891 15.956 17.583 1.00 69.94 107 GLY A CA 1
ATOM 813 C C . GLY A 1 107 ? -17.395 15.869 19.031 1.00 69.94 107 GLY A C 1
ATOM 814 O O . GLY A 1 107 ? -16.801 15.200 19.873 1.00 69.94 107 GLY A O 1
ATOM 815 N N . LYS A 1 108 ? -18.505 16.556 19.338 1.00 71.19 108 LYS A N 1
ATOM 816 C CA . LYS A 1 108 ? -19.121 16.519 20.675 1.00 71.19 108 LYS A CA 1
ATOM 817 C C . LYS A 1 108 ? -19.867 15.196 20.883 1.00 71.19 108 LYS A C 1
ATOM 819 O O . LYS A 1 108 ? -20.843 14.927 20.188 1.00 71.19 108 LYS A O 1
ATOM 824 N N . VAL A 1 109 ? -19.426 14.398 21.855 1.00 74.69 109 VAL A N 1
ATOM 825 C CA . VAL A 1 109 ? -20.083 13.157 22.298 1.00 74.69 109 VAL A CA 1
ATOM 826 C C . VAL A 1 109 ? -20.227 13.221 23.817 1.00 74.69 109 VAL A C 1
ATOM 828 O O . VAL A 1 109 ? -19.226 13.279 24.519 1.00 74.69 109 VAL A O 1
ATOM 831 N N . ALA A 1 110 ? -21.459 13.243 24.328 1.00 72.25 110 ALA A N 1
ATOM 832 C CA . ALA A 1 110 ? -21.719 13.501 25.748 1.00 72.25 110 ALA A CA 1
ATOM 833 C C . ALA A 1 110 ? -21.440 12.304 26.678 1.00 72.25 110 ALA A C 1
ATOM 835 O O . ALA A 1 110 ? -21.257 12.510 27.870 1.00 72.25 110 ALA A O 1
ATOM 836 N N . ASN A 1 111 ? -21.428 11.069 26.159 1.00 81.81 111 ASN A N 1
ATOM 837 C CA . ASN A 1 111 ? -21.404 9.857 26.986 1.00 81.81 111 ASN A CA 1
ATOM 838 C C . ASN A 1 111 ? -20.368 8.820 26.513 1.00 81.81 111 ASN A C 1
ATOM 840 O O . ASN A 1 111 ? -20.678 7.644 26.332 1.00 81.81 111 ASN A O 1
ATOM 844 N N . ILE A 1 112 ? -19.138 9.266 26.240 1.00 80.62 112 ILE A N 1
ATOM 845 C CA . ILE A 1 112 ? -18.075 8.380 25.739 1.00 80.62 112 ILE A CA 1
ATOM 846 C C . ILE A 1 112 ? -17.658 7.311 26.756 1.00 80.62 112 ILE A C 1
ATOM 848 O O . ILE A 1 112 ? -17.348 6.188 26.361 1.00 80.62 112 ILE A O 1
ATOM 852 N N . ASP A 1 113 ? -17.725 7.615 28.052 1.00 85.19 113 ASP A N 1
ATOM 853 C CA . ASP A 1 113 ? -17.387 6.661 29.105 1.00 85.19 113 ASP A CA 1
ATOM 854 C C . ASP A 1 113 ? -18.339 5.461 29.093 1.00 85.19 113 ASP A C 1
ATOM 856 O O . ASP A 1 113 ? -17.875 4.323 29.024 1.00 85.19 113 ASP A O 1
ATOM 860 N N . ALA A 1 114 ? -19.660 5.676 29.039 1.00 85.56 114 ALA A N 1
ATOM 861 C CA . ALA A 1 114 ? -20.623 4.574 28.936 1.00 85.56 114 ALA A CA 1
ATOM 862 C C . ALA A 1 114 ? -20.429 3.742 27.657 1.00 85.56 114 ALA A C 1
ATOM 864 O O . ALA A 1 114 ? -20.488 2.512 27.704 1.00 85.56 114 ALA A O 1
ATOM 865 N N . LEU A 1 115 ? -20.133 4.401 26.532 1.00 82.00 115 LEU A N 1
ATOM 866 C CA . LEU A 1 115 ? -19.833 3.739 25.258 1.00 82.00 115 LEU A CA 1
ATOM 867 C C . LEU A 1 115 ? -18.580 2.846 25.368 1.00 82.00 115 LEU A C 1
ATOM 869 O O . LEU A 1 115 ? -18.560 1.726 24.851 1.00 82.00 115 LEU A O 1
ATOM 873 N N . SER A 1 116 ? -17.558 3.297 26.101 1.00 82.00 116 SER A N 1
ATOM 874 C CA . SER A 1 116 ? -16.331 2.529 26.347 1.00 82.00 116 SER A CA 1
ATOM 875 C C . SER A 1 116 ? -16.586 1.251 27.159 1.00 82.00 116 SER A C 1
ATOM 877 O O . SER A 1 116 ? -16.012 0.199 26.854 1.00 82.00 116 SER A O 1
ATOM 879 N N . TYR A 1 117 ? -17.517 1.290 28.122 1.00 86.06 117 TYR A N 1
ATOM 880 C CA . TYR A 1 117 ? -17.881 0.135 28.951 1.00 86.06 117 TYR A CA 1
ATOM 881 C C . TYR A 1 117 ? -18.560 -0.985 28.158 1.00 86.06 117 TYR A C 1
ATOM 883 O O . TYR A 1 117 ? -18.314 -2.163 28.438 1.00 86.06 117 TYR A O 1
ATOM 891 N N . VAL A 1 118 ? -19.374 -0.651 27.147 1.00 84.12 118 VAL A N 1
ATOM 892 C CA . VAL A 1 118 ? -20.036 -1.652 26.287 1.00 84.12 118 VAL A CA 1
ATOM 893 C C . VAL A 1 118 ? -18.993 -2.555 25.643 1.00 84.12 118 VAL A C 1
ATOM 895 O O . VAL A 1 118 ? -19.077 -3.786 25.718 1.00 84.12 118 VAL A O 1
ATOM 898 N N . ILE A 1 119 ? -17.970 -1.937 25.064 1.00 76.12 119 ILE A N 1
ATOM 899 C CA . ILE A 1 119 ? -16.921 -2.604 24.300 1.00 76.12 119 ILE A CA 1
ATOM 900 C C . ILE A 1 119 ? -15.763 -3.104 25.177 1.00 76.12 119 ILE A C 1
ATOM 902 O O . ILE A 1 119 ? -15.054 -4.026 24.767 1.00 76.12 119 ILE A O 1
ATOM 906 N N . ARG A 1 120 ? -15.617 -2.563 26.393 1.00 81.19 120 ARG A N 1
ATOM 907 C CA . ARG A 1 120 ? -14.500 -2.802 27.325 1.00 81.19 120 ARG A CA 1
ATOM 908 C C . ARG A 1 120 ? -13.151 -2.322 26.780 1.00 81.19 120 ARG A C 1
ATOM 910 O O . ARG A 1 120 ? -12.153 -3.031 26.884 1.00 81.19 120 ARG A O 1
ATOM 917 N N . CYS A 1 121 ? -13.129 -1.134 26.184 1.00 77.56 121 CYS A N 1
ATOM 918 C CA . CYS A 1 121 ? -11.913 -0.480 25.693 1.00 77.56 121 CYS A CA 1
ATOM 919 C C . CYS A 1 121 ? -11.622 0.805 26.475 1.00 77.56 121 CYS A C 1
ATOM 921 O O . CYS A 1 121 ? -12.492 1.324 27.170 1.00 77.56 121 CYS A O 1
ATOM 923 N N . LYS A 1 122 ? -10.403 1.332 26.345 1.00 81.81 122 LYS A N 1
ATOM 924 C CA . LYS A 1 122 ? -10.017 2.607 26.964 1.00 81.81 122 LYS A CA 1
ATOM 925 C C . LYS A 1 122 ? -10.547 3.783 26.150 1.00 81.81 122 LYS A C 1
ATOM 927 O O . LYS A 1 122 ? -10.664 3.677 24.932 1.00 81.81 122 LYS A O 1
ATOM 932 N N . VAL A 1 123 ? -10.828 4.906 26.805 1.00 82.38 123 VAL A N 1
ATOM 933 C CA . VAL A 1 123 ? -11.110 6.173 26.117 1.00 82.38 123 VAL A CA 1
ATOM 934 C C . VAL A 1 123 ? -9.784 6.813 25.715 1.00 82.38 123 VAL A C 1
ATOM 936 O O . VAL A 1 123 ? -8.941 7.071 26.570 1.00 82.38 123 VAL A O 1
ATOM 939 N N . GLY A 1 124 ? -9.599 7.032 24.415 1.00 78.56 124 GLY A N 1
ATOM 940 C CA . GLY A 1 124 ? -8.445 7.731 23.859 1.00 78.56 124 GLY A CA 1
ATOM 941 C C . GLY A 1 124 ? -8.754 9.204 23.583 1.00 78.56 124 GLY A C 1
ATOM 942 O O . GLY A 1 124 ? -9.916 9.611 23.486 1.00 78.56 124 GLY A O 1
ATOM 943 N N . SER A 1 125 ? -7.709 10.014 23.426 1.00 76.31 125 SER A N 1
ATOM 944 C CA . SER A 1 125 ? -7.812 11.428 23.055 1.00 76.31 125 SER A CA 1
ATOM 945 C C . SER A 1 125 ? -7.281 11.672 21.642 1.00 76.31 125 SER A C 1
ATOM 947 O O . SER A 1 125 ? -6.346 11.019 21.185 1.00 76.31 125 SER A O 1
ATOM 949 N N . LEU A 1 126 ? -7.902 12.616 20.932 1.00 70.94 126 LEU A N 1
ATOM 950 C CA . LEU A 1 126 ? -7.383 13.141 19.669 1.00 70.94 126 LEU A CA 1
ATOM 951 C C . LEU A 1 126 ? -6.674 14.484 19.926 1.00 70.94 126 LEU A C 1
ATOM 953 O O . LEU A 1 126 ? -7.146 15.246 20.773 1.00 70.94 126 LEU A O 1
ATOM 957 N N . PRO A 1 127 ? -5.599 14.810 19.184 1.00 70.25 127 PRO A N 1
ATOM 958 C CA . PRO A 1 127 ? -4.988 14.007 18.122 1.00 70.25 127 PRO A CA 1
ATOM 959 C C . PRO A 1 127 ? -4.147 12.833 18.660 1.00 70.25 127 PRO A C 1
ATOM 961 O O . PRO A 1 127 ? -3.486 12.957 19.684 1.00 70.25 127 PRO A O 1
ATOM 964 N N . THR A 1 128 ? -4.150 11.702 17.950 1.00 67.06 128 THR A N 1
ATOM 965 C CA . THR A 1 128 ? -3.342 10.504 18.270 1.00 67.06 128 THR A CA 1
ATOM 966 C C . THR A 1 128 ? -2.503 10.074 17.065 1.00 67.06 128 THR A C 1
ATOM 968 O O . THR A 1 128 ? -2.616 10.665 15.997 1.00 67.06 128 THR A O 1
ATOM 971 N N . THR A 1 129 ? -1.650 9.058 17.199 1.00 64.62 129 THR A N 1
ATOM 972 C CA . THR A 1 129 ? -0.885 8.493 16.076 1.00 64.62 129 THR A CA 1
ATOM 973 C C . THR A 1 129 ? -1.477 7.150 15.651 1.00 64.62 129 THR A C 1
ATOM 975 O O . THR A 1 129 ? -1.541 6.228 16.455 1.00 64.62 129 THR A O 1
ATOM 978 N N . TYR A 1 130 ? -1.845 7.009 14.378 1.00 61.47 130 TYR A N 1
ATOM 979 C CA . TYR A 1 130 ? -2.242 5.744 13.754 1.00 61.47 130 TYR A CA 1
ATOM 980 C C . TYR A 1 130 ? -1.353 5.493 12.533 1.00 61.47 130 TYR A C 1
ATOM 982 O O . TYR A 1 130 ? -1.248 6.359 11.669 1.00 61.47 130 TYR A O 1
ATOM 990 N N . LEU A 1 131 ? -0.663 4.347 12.478 1.00 64.75 131 LEU A N 1
ATOM 991 C CA . LEU A 1 131 ? 0.295 4.007 11.406 1.00 64.75 131 LEU A CA 1
ATOM 992 C C . LEU A 1 131 ? 1.346 5.098 11.145 1.00 64.75 131 LEU A C 1
ATOM 994 O O . LEU A 1 131 ? 1.663 5.434 10.008 1.00 64.75 131 LEU A O 1
ATOM 998 N N . CYS A 1 132 ? 1.889 5.669 12.223 1.00 59.94 132 CYS A N 1
ATOM 999 C CA . CYS A 1 132 ? 2.822 6.803 12.182 1.00 59.94 132 CYS A CA 1
ATOM 1000 C C . CYS A 1 132 ? 2.246 8.109 11.609 1.00 59.94 132 CYS A C 1
ATOM 1002 O O . CYS A 1 132 ? 3.010 9.050 11.417 1.00 59.94 132 CYS A O 1
ATOM 1004 N N . LEU A 1 133 ? 0.930 8.203 11.402 1.00 59.22 133 LEU A N 1
ATOM 1005 C CA . LEU A 1 133 ? 0.255 9.412 10.944 1.00 59.22 133 LEU A CA 1
ATOM 1006 C C . LEU A 1 133 ? -0.603 10.033 12.055 1.00 59.22 133 LEU A C 1
ATOM 1008 O O . LEU A 1 133 ? -1.229 9.309 12.834 1.00 59.22 133 LEU A O 1
ATOM 1012 N N . PRO A 1 134 ? -0.658 11.370 12.134 1.00 61.75 134 PRO A N 1
ATOM 1013 C CA . PRO A 1 134 ? -1.475 12.066 13.114 1.00 61.75 134 PRO A CA 1
ATOM 1014 C C . PRO A 1 134 ? -2.962 11.966 12.746 1.00 61.75 134 PRO A C 1
ATOM 1016 O O . PRO A 1 134 ? -3.430 12.524 11.754 1.00 61.75 134 PRO A O 1
ATOM 1019 N N . LEU A 1 135 ? -3.721 11.255 13.572 1.00 66.62 135 LEU A N 1
ATOM 1020 C CA . LEU A 1 135 ? -5.162 11.080 13.471 1.00 66.62 135 LEU A CA 1
ATOM 1021 C C . LEU A 1 135 ? -5.879 12.159 14.293 1.00 66.62 135 LEU A C 1
ATOM 1023 O O . LEU A 1 135 ? -5.572 12.360 15.465 1.00 66.62 135 LEU A O 1
ATOM 1027 N N . GLY A 1 136 ? -6.860 12.839 13.694 1.00 62.59 136 GLY A N 1
ATOM 1028 C CA . GLY A 1 136 ? -7.670 13.866 14.370 1.00 62.59 136 GLY A CA 1
ATOM 1029 C C . GLY A 1 136 ? -7.010 15.243 14.491 1.00 62.59 136 GLY A C 1
ATOM 1030 O O . GLY A 1 136 ? -7.618 16.162 15.035 1.00 62.59 136 GLY A O 1
ATOM 1031 N N . ALA A 1 137 ? -5.797 15.407 13.965 1.00 65.12 137 ALA A N 1
ATOM 1032 C CA . ALA A 1 137 ? -5.129 16.696 13.883 1.00 65.12 137 ALA A CA 1
ATOM 1033 C C . ALA A 1 137 ? -5.677 17.547 12.723 1.00 65.12 137 ALA A C 1
ATOM 1035 O O . ALA A 1 137 ? -6.178 17.028 11.721 1.00 65.12 137 ALA A O 1
ATOM 1036 N N . SER A 1 138 ? -5.581 18.873 12.845 1.00 60.91 138 SER A N 1
ATOM 1037 C CA . SER A 1 138 ? -5.965 19.777 11.758 1.00 60.91 138 SER A CA 1
ATOM 1038 C C . SER A 1 138 ? -5.015 19.599 10.575 1.00 60.91 138 SER A C 1
ATOM 1040 O O . SER A 1 138 ? -3.819 19.833 10.702 1.00 60.91 138 SER A O 1
ATOM 1042 N N . HIS A 1 139 ? -5.548 19.270 9.396 1.00 55.41 139 HIS A N 1
ATOM 1043 C CA . HIS A 1 139 ? -4.760 19.171 8.158 1.00 55.41 139 HIS A CA 1
ATOM 1044 C C . HIS A 1 139 ? -4.069 20.489 7.758 1.00 55.41 139 HIS A C 1
ATOM 1046 O O . HIS A 1 139 ? -3.206 20.482 6.886 1.00 55.41 139 HIS A O 1
ATOM 1052 N N . LYS A 1 140 ? -4.469 21.619 8.360 1.00 52.41 140 LYS A N 1
ATOM 1053 C CA . LYS A 1 140 ? -3.897 22.951 8.110 1.00 52.41 140 LYS A CA 1
ATOM 1054 C C . LYS A 1 140 ? -2.726 23.294 9.029 1.00 52.41 140 LYS A C 1
ATOM 1056 O O . LYS A 1 140 ? -2.086 24.317 8.814 1.00 52.41 140 LYS A O 1
ATOM 1061 N N . ASP A 1 141 ? -2.480 22.492 10.059 1.00 59.34 141 ASP A N 1
ATOM 1062 C CA . ASP A 1 141 ? -1.391 22.730 10.996 1.00 59.34 141 ASP A CA 1
ATOM 1063 C C . ASP A 1 141 ? -0.121 22.035 10.487 1.00 59.34 141 ASP A C 1
ATOM 1065 O O . ASP A 1 141 ? -0.040 20.810 10.437 1.00 59.34 141 ASP A O 1
ATOM 1069 N N . SER A 1 142 ? 0.869 22.819 10.058 1.00 53.03 142 SER A N 1
ATOM 1070 C CA . SER A 1 142 ? 2.132 22.296 9.530 1.00 53.03 142 SER A CA 1
ATOM 1071 C C . SER A 1 142 ? 2.972 21.593 10.598 1.00 53.03 142 SER A C 1
ATOM 1073 O O . SER A 1 142 ? 3.746 20.700 10.267 1.00 53.03 142 SER A O 1
ATOM 1075 N N . THR A 1 143 ? 2.803 21.946 11.878 1.00 59.72 143 THR A N 1
ATOM 1076 C CA . THR A 1 143 ? 3.599 21.384 12.985 1.00 59.72 143 THR A CA 1
ATOM 1077 C C . THR A 1 143 ? 3.269 19.916 13.261 1.00 59.72 143 THR A C 1
ATOM 1079 O O . THR A 1 143 ? 4.118 19.151 13.714 1.00 59.72 143 THR A O 1
ATOM 1082 N N . VAL A 1 144 ? 2.059 19.497 12.892 1.00 58.09 144 VAL A N 1
ATOM 1083 C CA . VAL A 1 144 ? 1.544 18.128 13.004 1.00 58.09 144 VAL A CA 1
ATOM 1084 C C . VAL A 1 144 ? 2.339 17.131 12.149 1.00 58.09 144 VAL A C 1
ATOM 1086 O O . VAL A 1 144 ? 2.404 15.948 12.483 1.00 58.09 144 VAL A O 1
ATOM 1089 N N . TRP A 1 145 ? 2.979 17.595 11.071 1.00 59.53 145 TRP A N 1
ATOM 1090 C CA . TRP A 1 145 ? 3.791 16.760 10.182 1.00 59.53 145 TRP A CA 1
ATOM 1091 C C . TRP A 1 145 ? 5.244 16.615 10.639 1.00 59.53 145 TRP A C 1
ATOM 1093 O O . TRP A 1 145 ? 5.907 15.673 10.205 1.00 59.53 145 TRP A O 1
ATOM 1103 N N . ASN A 1 146 ? 5.733 17.473 11.542 1.00 63.22 146 ASN A N 1
ATOM 1104 C CA . ASN A 1 146 ? 7.128 17.455 11.995 1.00 63.22 146 ASN A CA 1
ATOM 1105 C C . ASN A 1 146 ? 7.571 16.081 12.530 1.00 63.22 146 ASN A C 1
ATOM 1107 O O . ASN A 1 146 ? 8.600 15.601 12.077 1.00 63.22 146 ASN A O 1
ATOM 1111 N N . PRO A 1 147 ? 6.796 15.351 13.360 1.00 57.00 147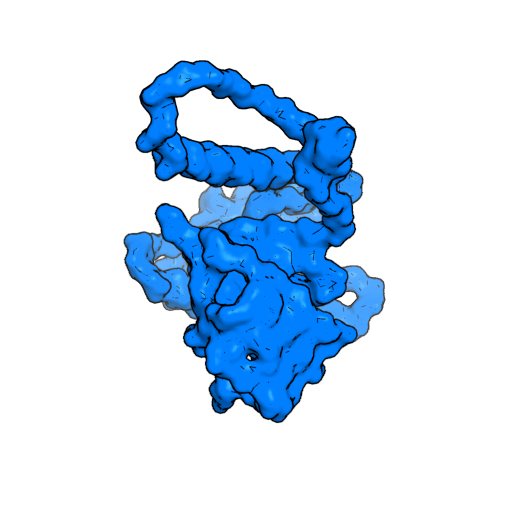 PRO A N 1
ATOM 1112 C CA . PRO A 1 147 ? 7.212 14.026 13.837 1.00 57.00 147 PRO A CA 1
ATOM 1113 C C . PRO A 1 147 ? 7.264 12.948 12.745 1.00 57.00 147 PRO A C 1
ATOM 1115 O O . PRO A 1 147 ? 7.876 11.894 12.939 1.00 57.00 147 PRO A O 1
ATOM 1118 N N . VAL A 1 148 ? 6.553 13.154 11.630 1.00 53.75 148 VAL A N 1
ATOM 1119 C CA . VAL A 1 148 ? 6.614 12.287 10.444 1.00 53.75 148 VAL A CA 1
ATOM 1120 C C . VAL A 1 148 ? 7.866 12.631 9.646 1.00 53.75 148 VAL A C 1
ATOM 1122 O O . VAL A 1 148 ? 8.623 11.729 9.298 1.00 53.75 148 VAL A O 1
ATOM 1125 N N . ILE A 1 149 ? 8.108 13.927 9.427 1.00 55.78 149 ILE A N 1
ATOM 1126 C CA . ILE A 1 149 ? 9.294 14.458 8.747 1.00 55.78 149 ILE A CA 1
ATOM 1127 C C . ILE A 1 149 ? 10.558 14.029 9.492 1.00 55.78 149 ILE A C 1
ATOM 1129 O O . ILE A 1 149 ? 11.392 13.368 8.896 1.00 55.78 149 ILE A O 1
ATOM 1133 N N . GLU A 1 150 ? 10.648 14.256 10.801 1.00 57.66 150 GLU A N 1
ATOM 1134 C CA . GLU A 1 150 ? 11.779 13.849 11.643 1.00 57.66 150 GLU A CA 1
ATOM 1135 C C . GLU A 1 150 ? 12.018 12.335 11.615 1.00 57.66 150 GLU A C 1
ATOM 1137 O O . GLU A 1 150 ? 13.157 11.882 11.644 1.00 57.66 150 GLU A O 1
ATOM 1142 N N . ARG A 1 151 ? 10.962 11.511 11.539 1.00 53.12 151 ARG A N 1
ATOM 1143 C CA . ARG A 1 151 ? 11.107 10.051 11.399 1.00 53.12 151 ARG A CA 1
ATOM 1144 C C . ARG A 1 151 ? 11.619 9.650 10.024 1.00 53.12 151 ARG A C 1
ATOM 1146 O O . ARG A 1 151 ? 12.408 8.712 9.933 1.00 53.12 151 ARG A O 1
ATOM 1153 N N . VAL A 1 152 ? 11.166 10.325 8.972 1.00 49.41 152 VAL A N 1
ATOM 1154 C CA . VAL A 1 152 ? 11.674 10.131 7.610 1.00 49.41 152 VAL A CA 1
ATOM 1155 C C . VAL A 1 152 ? 13.128 10.586 7.533 1.00 49.41 152 VAL A C 1
ATOM 1157 O O . VAL A 1 152 ? 13.958 9.822 7.057 1.00 49.41 152 VAL A O 1
ATOM 1160 N N . GLU A 1 153 ? 13.456 11.760 8.069 1.00 49.53 153 GLU A N 1
ATOM 1161 C CA . GLU A 1 153 ? 14.812 12.302 8.166 1.00 49.53 153 GLU A CA 1
ATOM 1162 C C . GLU A 1 153 ? 15.720 11.395 8.990 1.00 49.53 153 GLU A C 1
ATOM 1164 O O . GLU A 1 153 ? 16.829 11.111 8.561 1.00 49.53 153 GLU A O 1
ATOM 1169 N N . LYS A 1 154 ? 15.248 10.867 10.124 1.00 47.38 154 LYS A N 1
ATOM 1170 C CA . LYS A 1 154 ? 15.991 9.917 10.956 1.00 47.38 154 LYS A CA 1
ATOM 1171 C C . LYS A 1 154 ? 16.220 8.590 10.243 1.00 47.38 154 LYS A C 1
ATOM 1173 O O . LYS A 1 154 ? 17.339 8.106 10.249 1.00 47.38 154 LYS A O 1
ATOM 1178 N N . ARG A 1 155 ? 15.207 8.014 9.588 1.00 49.97 155 ARG A N 1
ATOM 1179 C CA . ARG A 1 155 ? 15.379 6.785 8.789 1.00 49.97 155 ARG A CA 1
ATOM 1180 C C . ARG A 1 155 ? 16.291 7.009 7.590 1.00 49.97 155 ARG A C 1
ATOM 1182 O O . ARG A 1 155 ? 17.042 6.111 7.228 1.00 49.97 155 ARG A O 1
ATOM 1189 N N . LEU A 1 156 ? 16.230 8.193 6.984 1.00 44.47 156 LEU A N 1
ATOM 1190 C CA . LEU A 1 156 ? 17.116 8.608 5.904 1.00 44.47 156 LEU A CA 1
ATOM 1191 C C . LEU A 1 156 ? 18.545 8.788 6.423 1.00 44.47 156 LEU A C 1
ATOM 1193 O O . LEU A 1 156 ? 19.468 8.320 5.773 1.00 44.47 156 LEU A O 1
ATOM 1197 N N . ALA A 1 157 ? 18.724 9.386 7.602 1.00 44.66 157 ALA A N 1
ATOM 1198 C CA . ALA A 1 157 ? 20.006 9.538 8.276 1.00 44.66 157 ALA A CA 1
ATOM 1199 C C . ALA A 1 157 ? 20.587 8.183 8.699 1.00 44.66 157 ALA A C 1
ATOM 1201 O O . ALA A 1 157 ? 21.750 7.942 8.432 1.00 44.66 157 ALA A O 1
ATOM 1202 N N . GLU A 1 158 ? 19.783 7.270 9.252 1.00 44.22 158 GLU A N 1
ATOM 1203 C CA . GLU A 1 158 ? 20.169 5.894 9.599 1.00 44.22 158 GLU A CA 1
ATOM 1204 C C . GLU A 1 158 ? 20.527 5.072 8.343 1.00 44.22 158 GLU A C 1
ATOM 1206 O O . GLU A 1 158 ? 21.514 4.337 8.348 1.00 44.22 158 GLU A O 1
ATOM 1211 N N . LYS A 1 159 ? 19.792 5.234 7.227 1.00 39.94 159 LYS A N 1
ATOM 1212 C CA . LYS A 1 159 ? 20.160 4.642 5.921 1.00 39.94 159 LYS A CA 1
ATOM 1213 C C . LYS A 1 159 ? 21.436 5.266 5.342 1.00 39.94 159 LYS A C 1
ATOM 1215 O O . LYS A 1 159 ? 22.266 4.551 4.784 1.00 39.94 159 LYS A O 1
ATOM 1220 N N . LEU A 1 160 ? 21.621 6.577 5.502 1.00 40.03 160 LEU A N 1
ATOM 1221 C CA . LEU A 1 160 ? 22.836 7.309 5.128 1.00 40.03 160 LEU A CA 1
ATOM 1222 C C . LEU A 1 160 ? 24.013 7.045 6.081 1.00 40.03 160 LEU A C 1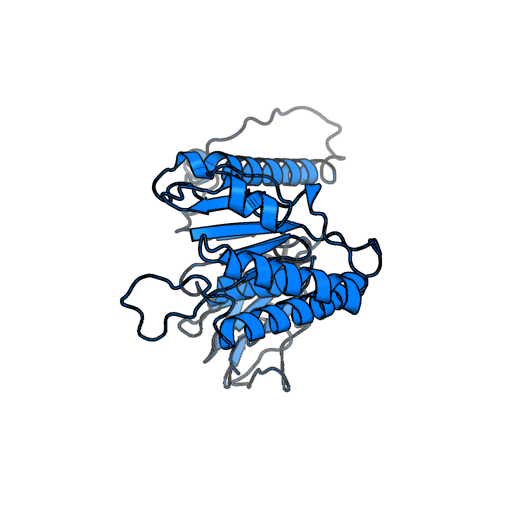
ATOM 1224 O O . LEU A 1 160 ? 25.143 7.302 5.689 1.00 40.03 160 LEU A O 1
ATOM 1228 N N . GLU A 1 161 ? 23.777 6.502 7.280 1.00 34.09 161 GLU A N 1
ATOM 1229 C CA . GLU A 1 161 ? 24.781 5.990 8.229 1.00 34.09 161 GLU A CA 1
ATOM 1230 C C . GLU A 1 161 ? 25.142 4.514 7.979 1.00 34.09 161 GLU A C 1
ATOM 1232 O O . GLU A 1 161 ? 26.126 4.012 8.532 1.00 34.09 161 GLU A O 1
ATOM 1237 N N . TRP A 1 162 ? 24.372 3.815 7.136 1.00 31.03 162 TRP A N 1
ATOM 1238 C CA . TRP A 1 162 ? 24.683 2.465 6.656 1.00 31.03 162 TRP A CA 1
ATOM 1239 C C . TRP A 1 162 ? 25.569 2.495 5.401 1.00 31.03 162 TRP A C 1
ATOM 1241 O O . TRP A 1 162 ? 26.515 1.718 5.289 1.00 31.03 162 TRP A O 1
ATOM 1251 N N . LEU A 1 163 ? 25.344 3.471 4.514 1.00 33.91 163 LEU A N 1
ATOM 1252 C CA . LEU A 1 163 ? 26.192 3.741 3.345 1.00 33.91 163 LEU A CA 1
ATOM 1253 C C . LEU A 1 163 ? 27.701 3.947 3.643 1.00 33.91 163 LEU A C 1
ATOM 1255 O O . LEU A 1 163 ? 28.504 3.513 2.823 1.00 33.91 163 LEU A O 1
ATOM 1259 N N . PRO A 1 164 ? 28.159 4.504 4.785 1.00 34.53 164 PRO A N 1
ATOM 1260 C CA . PRO A 1 164 ? 29.578 4.697 5.064 1.00 34.53 164 PRO A CA 1
ATOM 1261 C C . PRO A 1 164 ? 30.244 3.478 5.713 1.00 34.53 164 PRO A C 1
ATOM 1263 O O . PRO A 1 164 ? 31.468 3.435 5.758 1.00 34.53 164 PRO A O 1
ATOM 1266 N N . ARG A 1 165 ? 29.500 2.489 6.238 1.00 31.31 165 ARG A N 1
ATOM 1267 C CA . ARG A 1 165 ? 30.117 1.372 6.982 1.00 31.31 165 ARG A CA 1
ATOM 1268 C C . ARG A 1 165 ? 30.649 0.247 6.091 1.00 31.31 165 ARG A C 1
ATOM 1270 O O . ARG A 1 165 ? 31.591 -0.417 6.503 1.00 31.31 165 ARG A O 1
ATOM 1277 N N . ASN A 1 166 ? 30.136 0.107 4.867 1.00 31.44 166 ASN A N 1
ATOM 1278 C CA . ASN A 1 166 ? 30.661 -0.850 3.879 1.00 31.44 166 ASN A CA 1
ATOM 1279 C C . ASN A 1 166 ? 31.478 -0.195 2.747 1.00 31.44 166 ASN A C 1
ATOM 1281 O O . ASN A 1 166 ? 32.054 -0.906 1.936 1.00 31.44 166 ASN A O 1
ATOM 1285 N N . PHE A 1 167 ? 31.584 1.140 2.723 1.00 31.45 167 PHE A N 1
ATOM 1286 C CA . PHE A 1 167 ? 32.405 1.883 1.752 1.00 31.45 167 PHE A CA 1
ATOM 1287 C C . PHE A 1 167 ? 33.737 2.409 2.302 1.00 31.45 167 PHE A C 1
ATOM 1289 O O . PHE A 1 167 ? 34.540 2.956 1.549 1.00 31.45 167 PHE A O 1
ATOM 1296 N N . LEU A 1 168 ? 33.991 2.287 3.608 1.00 31.64 168 LEU A N 1
ATOM 1297 C CA . LEU A 1 168 ? 35.177 2.860 4.250 1.00 31.64 168 LEU A CA 1
ATOM 1298 C C . LEU A 1 168 ? 36.037 1.793 4.922 1.00 31.64 168 LEU A C 1
ATOM 1300 O O . LEU A 1 168 ? 36.199 1.757 6.138 1.00 31.64 168 LEU A O 1
ATOM 1304 N N . SER A 1 169 ? 36.683 0.987 4.092 1.00 30.84 169 SER A N 1
ATOM 1305 C CA . SER A 1 169 ? 37.974 0.392 4.423 1.00 30.84 169 SER A CA 1
ATOM 1306 C C . SER A 1 169 ? 38.901 0.533 3.226 1.00 30.84 169 SER A C 1
ATOM 1308 O O . SER A 1 169 ? 39.271 -0.460 2.620 1.00 30.84 169 SER A O 1
ATOM 1310 N N . ASP A 1 170 ? 39.223 1.779 2.868 1.00 31.14 170 ASP A N 1
ATOM 1311 C CA . ASP A 1 170 ? 40.441 2.084 2.104 1.00 31.14 170 ASP A CA 1
ATOM 1312 C C . ASP A 1 170 ? 40.853 3.564 2.210 1.00 31.14 170 ASP A C 1
ATOM 1314 O O . ASP A 1 170 ? 41.032 4.291 1.237 1.00 31.14 170 ASP A O 1
ATOM 1318 N N . ALA A 1 171 ? 41.008 4.046 3.444 1.00 32.91 171 ALA A N 1
ATOM 1319 C CA . ALA A 1 171 ? 41.634 5.344 3.704 1.00 32.91 171 ALA A CA 1
ATOM 1320 C C . ALA A 1 171 ? 42.643 5.253 4.854 1.00 32.91 171 ALA A C 1
ATOM 1322 O O . ALA A 1 171 ? 42.675 6.083 5.764 1.00 32.91 171 ALA A O 1
ATOM 1323 N N . ALA A 1 172 ? 43.516 4.247 4.797 1.00 34.88 172 ALA A N 1
ATOM 1324 C CA . ALA A 1 172 ? 44.815 4.323 5.449 1.00 34.88 172 ALA A CA 1
ATOM 1325 C C . ALA A 1 172 ? 45.703 5.284 4.642 1.00 34.88 172 ALA A C 1
ATOM 1327 O O . ALA A 1 172 ? 46.522 4.844 3.847 1.00 34.88 172 ALA A O 1
ATOM 1328 N N . ASN A 1 173 ? 45.454 6.592 4.767 1.00 33.53 173 ASN A N 1
ATOM 1329 C CA . ASN A 1 173 ? 46.457 7.664 4.732 1.00 33.53 173 ASN A CA 1
ATOM 1330 C C . ASN A 1 173 ? 45.787 9.034 4.584 1.00 33.53 173 ASN A C 1
ATOM 1332 O O . ASN A 1 173 ? 45.446 9.466 3.490 1.00 33.53 173 ASN A O 1
ATOM 1336 N N . GLY A 1 174 ? 45.709 9.748 5.707 1.00 41.22 174 GLY A N 1
ATOM 1337 C CA . GLY A 1 174 ? 45.888 11.198 5.715 1.00 41.22 174 GLY A CA 1
ATOM 1338 C C . GLY A 1 174 ? 44.721 12.050 5.219 1.00 41.22 174 GLY A C 1
ATOM 1339 O O . GLY A 1 174 ? 44.644 12.412 4.054 1.00 41.22 174 GLY A O 1
ATOM 1340 N N . THR A 1 175 ? 43.911 12.479 6.189 1.00 39.53 175 THR A N 1
ATOM 1341 C CA . THR A 1 175 ? 43.273 13.806 6.273 1.00 39.53 175 THR A CA 1
ATOM 1342 C C . THR A 1 175 ? 42.395 14.290 5.107 1.00 39.53 175 THR A C 1
ATOM 1344 O O . THR A 1 175 ? 42.872 14.892 4.150 1.00 39.53 175 THR A O 1
ATOM 1347 N N . ARG A 1 176 ? 41.071 14.299 5.338 1.00 26.62 176 ARG A N 1
ATOM 1348 C CA . ARG A 1 176 ? 40.242 15.525 5.273 1.00 26.62 176 ARG A CA 1
ATOM 1349 C C . ARG A 1 176 ? 38.893 15.333 5.977 1.00 26.62 176 ARG A C 1
ATOM 1351 O O . ARG A 1 176 ? 38.242 14.307 5.831 1.00 26.62 176 ARG A O 1
ATOM 1358 N N . LYS A 1 177 ? 38.529 16.339 6.780 1.00 31.97 177 LYS A N 1
ATOM 1359 C CA . LYS A 1 177 ? 37.236 16.500 7.463 1.00 31.97 177 LYS A CA 1
ATOM 1360 C C . LYS A 1 177 ? 36.126 16.709 6.427 1.00 31.97 177 LYS A C 1
ATOM 1362 O O . LYS A 1 177 ? 36.353 17.425 5.455 1.00 31.97 177 LYS A O 1
ATOM 1367 N N . TYR A 1 178 ? 34.943 16.150 6.669 1.00 31.98 178 TYR A N 1
ATOM 1368 C CA . TYR A 1 178 ? 33.744 16.465 5.893 1.00 31.98 178 TYR A CA 1
ATOM 1369 C C . TYR A 1 178 ? 32.889 17.478 6.656 1.00 31.98 178 TYR A C 1
ATOM 1371 O O . TYR A 1 178 ? 32.432 17.192 7.762 1.00 31.98 178 TYR A O 1
ATOM 1379 N N . ASP A 1 179 ? 32.691 18.646 6.048 1.00 30.66 179 ASP A N 1
ATOM 1380 C CA . ASP A 1 179 ? 31.708 19.647 6.458 1.00 30.66 179 ASP A CA 1
ATOM 1381 C C . ASP A 1 179 ? 30.399 19.405 5.691 1.00 30.66 179 ASP A C 1
ATOM 1383 O O . ASP A 1 179 ? 30.409 19.156 4.483 1.00 30.66 179 ASP A O 1
ATOM 1387 N N . LEU A 1 180 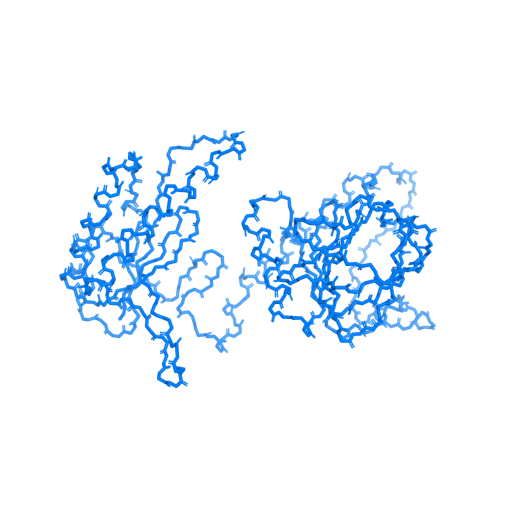? 29.262 19.477 6.387 1.00 30.80 180 LEU A N 1
ATOM 1388 C CA . LEU A 1 180 ? 27.928 19.408 5.786 1.00 30.80 180 LEU A CA 1
ATOM 1389 C C . LEU A 1 180 ? 27.722 20.622 4.865 1.00 30.80 180 LEU A C 1
ATOM 1391 O O . LEU A 1 180 ? 27.740 21.767 5.315 1.00 30.80 180 LEU A O 1
ATOM 1395 N N . VAL A 1 181 ? 27.538 20.377 3.567 1.00 36.47 181 VAL A N 1
ATOM 1396 C CA . VAL A 1 181 ? 27.431 21.436 2.553 1.00 36.47 181 VAL A CA 1
ATOM 1397 C C . VAL A 1 181 ? 25.970 21.832 2.331 1.00 36.47 181 VAL A C 1
ATOM 1399 O O . VAL A 1 181 ? 25.106 20.991 2.100 1.00 36.47 181 VAL A O 1
ATOM 1402 N N . ASN A 1 182 ? 25.708 23.140 2.362 1.00 39.47 182 ASN A N 1
ATOM 1403 C CA . ASN A 1 182 ? 24.406 23.750 2.091 1.00 39.47 182 ASN A CA 1
ATOM 1404 C C . ASN A 1 182 ? 23.861 23.350 0.701 1.00 39.47 182 ASN A C 1
ATOM 1406 O O . ASN A 1 182 ? 24.577 23.406 -0.300 1.00 39.47 182 ASN A O 1
ATOM 1410 N N . TRP A 1 183 ? 22.571 23.000 0.630 1.00 43.25 183 TRP A N 1
ATOM 1411 C CA . TRP A 1 183 ? 21.876 22.576 -0.593 1.00 43.25 183 TRP A CA 1
ATOM 1412 C C . TRP A 1 183 ? 21.962 23.598 -1.741 1.00 43.25 183 TRP A C 1
ATOM 1414 O O . TRP A 1 183 ? 22.090 23.214 -2.901 1.00 43.25 183 TRP A O 1
ATOM 1424 N N . GLN A 1 184 ? 22.011 24.898 -1.432 1.00 43.12 184 GLN A N 1
ATOM 1425 C CA . GLN A 1 184 ? 22.209 25.956 -2.433 1.00 43.12 184 GLN A CA 1
ATOM 1426 C C . GLN A 1 184 ? 23.582 25.865 -3.125 1.00 43.12 184 GLN A C 1
ATOM 1428 O O . GLN A 1 184 ? 23.727 26.190 -4.308 1.00 43.12 184 GLN A O 1
ATOM 1433 N N . THR A 1 185 ? 24.595 25.369 -2.414 1.00 48.53 185 THR A N 1
ATOM 1434 C CA . THR A 1 185 ? 25.935 25.116 -2.955 1.00 48.53 185 THR A CA 1
ATOM 1435 C C . THR A 1 185 ? 25.935 23.869 -3.844 1.00 48.53 185 THR A C 1
ATOM 1437 O O . THR A 1 185 ? 26.619 23.838 -4.864 1.00 48.53 185 THR A O 1
ATOM 1440 N N . VAL A 1 186 ? 25.108 22.865 -3.536 1.00 47.41 186 VAL A N 1
ATOM 1441 C CA . VAL A 1 186 ? 24.959 21.640 -4.346 1.00 47.41 186 VAL A CA 1
ATOM 1442 C C . VAL A 1 186 ? 24.314 21.940 -5.707 1.00 47.41 186 VAL A C 1
ATOM 1444 O O . VAL A 1 186 ? 24.774 21.442 -6.738 1.00 47.41 186 VAL A O 1
ATOM 1447 N N . THR A 1 187 ? 23.302 22.808 -5.742 1.00 44.81 187 THR A N 1
ATOM 1448 C CA . THR A 1 187 ? 22.584 23.188 -6.974 1.00 44.81 187 THR A CA 1
ATOM 1449 C C . THR A 1 187 ? 23.305 24.246 -7.814 1.00 44.81 187 THR A C 1
ATOM 1451 O O . THR A 1 187 ? 22.921 24.515 -8.953 1.00 44.81 187 THR A O 1
ATOM 1454 N N . SER A 1 188 ? 24.359 24.868 -7.279 1.00 47.62 188 SER A N 1
ATOM 1455 C CA . SER A 1 188 ? 25.104 25.909 -7.990 1.00 47.62 188 SER A CA 1
ATOM 1456 C C . SER A 1 188 ? 25.891 25.331 -9.181 1.00 47.62 188 SER A C 1
ATOM 1458 O O . SER A 1 188 ? 26.411 24.215 -9.097 1.00 47.62 188 SER A O 1
ATOM 1460 N N . PRO A 1 189 ? 26.012 26.051 -10.315 1.00 48.59 189 PRO A N 1
ATOM 1461 C CA . PRO A 1 189 ? 26.742 25.556 -11.480 1.00 48.59 189 PRO A CA 1
ATOM 1462 C C . PRO A 1 189 ? 28.211 25.251 -11.156 1.00 48.59 189 PRO A C 1
ATOM 1464 O O . PRO A 1 189 ? 28.847 26.009 -10.426 1.00 48.59 189 PRO A O 1
ATOM 1467 N N . LYS A 1 190 ? 28.792 24.223 -11.793 1.00 48.12 190 LYS A N 1
ATOM 1468 C CA . LYS A 1 190 ? 30.205 23.829 -11.589 1.00 48.12 190 LYS A CA 1
ATOM 1469 C C . LYS A 1 190 ? 31.209 24.971 -11.780 1.00 48.12 190 LYS A C 1
ATOM 1471 O O . 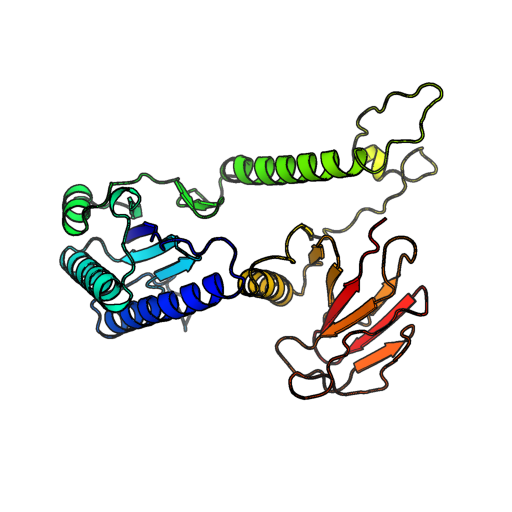LYS A 1 190 ? 32.204 25.041 -11.070 1.00 48.12 190 LYS A O 1
ATOM 1476 N N . LYS A 1 191 ? 30.909 25.915 -12.679 1.00 50.22 191 LYS A N 1
ATOM 1477 C CA . LYS A 1 191 ? 31.705 27.138 -12.909 1.00 50.22 191 LYS A CA 1
ATOM 1478 C C . LYS A 1 191 ? 31.789 28.089 -11.699 1.00 50.22 191 LYS A C 1
ATOM 1480 O O . LYS A 1 191 ? 32.669 28.935 -11.676 1.00 50.22 191 LYS A O 1
ATOM 1485 N N . TRP A 1 192 ? 30.899 27.948 -10.718 1.00 39.56 192 TRP A N 1
ATOM 1486 C CA . TRP A 1 192 ? 30.855 28.737 -9.481 1.00 39.56 192 TRP A CA 1
ATOM 1487 C C . TRP A 1 192 ? 31.161 27.887 -8.233 1.00 39.56 192 TRP A C 1
ATOM 1489 O O . TRP A 1 192 ? 30.857 28.302 -7.121 1.00 39.56 192 TRP A O 1
ATOM 1499 N N . GLY A 1 193 ? 31.737 26.690 -8.402 1.00 41.88 193 GLY A N 1
ATOM 1500 C CA . GLY A 1 193 ? 32.135 25.822 -7.287 1.00 41.88 193 GLY A CA 1
ATOM 1501 C C . GLY A 1 193 ? 31.028 24.937 -6.697 1.00 41.88 193 GLY A C 1
ATOM 1502 O O . GLY A 1 193 ? 31.261 24.305 -5.673 1.00 41.88 193 GLY A O 1
ATOM 1503 N N . GLY A 1 194 ? 29.847 24.860 -7.325 1.00 51.22 194 GLY A N 1
ATOM 1504 C CA . GLY A 1 194 ? 28.782 23.923 -6.935 1.00 51.22 194 GLY A CA 1
ATOM 1505 C C . GLY A 1 194 ? 28.790 22.599 -7.710 1.00 51.22 194 GLY A C 1
ATOM 1506 O O . GLY A 1 194 ? 29.548 22.433 -8.667 1.00 51.22 194 GLY A O 1
ATOM 1507 N N . LEU A 1 195 ? 27.939 21.634 -7.335 1.00 50.91 195 LEU A N 1
ATOM 1508 C CA . LEU A 1 195 ? 27.894 20.313 -7.993 1.00 50.91 195 LEU A CA 1
ATOM 1509 C C . LEU A 1 195 ? 27.186 20.324 -9.363 1.00 50.91 195 LEU A C 1
ATOM 1511 O O . LEU A 1 195 ? 27.337 19.380 -10.144 1.00 50.91 195 LEU A O 1
ATOM 1515 N N . GLY A 1 196 ? 26.454 21.390 -9.698 1.00 43.16 196 GLY A N 1
ATOM 1516 C CA . GLY A 1 196 ? 25.754 21.534 -10.976 1.00 43.16 196 GLY A CA 1
ATOM 1517 C C . GLY A 1 196 ? 24.547 20.609 -11.140 1.00 43.16 196 GLY A C 1
ATOM 1518 O O . GLY A 1 196 ? 24.157 20.327 -12.275 1.00 43.16 196 GLY A O 1
ATOM 1519 N N . VAL A 1 197 ? 23.968 20.137 -10.031 1.00 47.69 197 VAL A N 1
ATOM 1520 C CA . VAL A 1 197 ? 22.701 19.396 -10.034 1.00 47.69 197 VAL A CA 1
ATOM 1521 C C . VAL A 1 197 ? 21.601 20.365 -10.461 1.00 47.69 197 VAL A C 1
ATOM 1523 O O . VAL A 1 197 ? 21.365 21.373 -9.797 1.00 47.69 197 VAL A O 1
ATOM 1526 N N . LYS A 1 198 ? 20.972 20.101 -11.612 1.00 38.41 198 LYS A N 1
ATOM 1527 C CA . LYS A 1 198 ? 19.884 20.944 -12.124 1.00 38.41 198 LYS A CA 1
ATOM 1528 C C . LYS A 1 198 ? 18.711 20.901 -11.150 1.00 38.41 198 LYS A C 1
ATOM 1530 O O . LYS A 1 198 ? 18.327 19.822 -10.714 1.00 38.41 198 LYS A O 1
ATOM 1535 N N . ASP A 1 199 ? 18.156 22.076 -10.868 1.00 38.75 199 ASP A N 1
ATOM 1536 C CA . ASP A 1 199 ? 16.947 22.274 -10.073 1.00 38.75 199 ASP A CA 1
ATOM 1537 C C . ASP A 1 199 ? 15.824 21.349 -10.579 1.00 38.75 199 ASP A C 1
ATOM 1539 O O . ASP A 1 199 ? 15.290 21.513 -11.683 1.00 38.75 199 ASP A O 1
ATOM 1543 N N . LEU A 1 200 ? 15.557 20.291 -9.813 1.00 39.88 200 LEU A N 1
ATOM 1544 C CA . LEU A 1 200 ? 14.542 19.295 -10.114 1.00 39.88 200 LEU A CA 1
ATOM 1545 C C . LEU A 1 200 ? 13.202 19.903 -9.727 1.00 39.88 200 LEU A C 1
ATOM 1547 O O . LEU A 1 200 ? 12.903 20.070 -8.546 1.00 39.88 200 LEU A O 1
ATOM 1551 N N . ARG A 1 201 ? 12.354 20.174 -10.719 1.00 38.75 201 ARG A N 1
ATOM 1552 C CA . ARG A 1 201 ? 10.917 20.332 -10.486 1.00 38.75 201 ARG A CA 1
ATOM 1553 C C . ARG A 1 201 ? 10.387 19.017 -9.883 1.00 38.75 201 ARG A C 1
ATOM 1555 O O . ARG A 1 201 ? 10.056 18.100 -10.619 1.00 38.75 201 ARG A O 1
ATOM 1562 N N . LEU A 1 202 ? 10.411 18.942 -8.549 1.00 50.03 202 LEU A N 1
ATOM 1563 C CA . LEU A 1 202 ? 9.754 18.000 -7.630 1.00 50.03 202 LEU A CA 1
ATOM 1564 C C . LEU A 1 202 ? 9.615 16.551 -8.135 1.00 50.03 202 LEU A C 1
ATOM 1566 O O . LEU A 1 202 ? 8.523 16.121 -8.493 1.00 50.03 202 LEU A O 1
ATOM 1570 N N . CYS A 1 203 ? 10.709 15.784 -8.098 1.00 49.34 203 CYS A N 1
ATOM 1571 C CA . CYS A 1 203 ? 10.663 14.317 -8.129 1.00 49.34 203 CYS A CA 1
ATOM 1572 C C . CYS A 1 203 ? 10.566 13.783 -6.694 1.00 49.34 203 CYS A C 1
ATOM 1574 O O . CYS A 1 203 ? 11.391 14.140 -5.854 1.00 49.34 203 CYS A O 1
ATOM 1576 N N . ILE A 1 204 ? 9.574 12.939 -6.406 1.00 54.97 204 ILE A N 1
ATOM 1577 C CA . ILE A 1 204 ? 9.378 12.327 -5.085 1.00 54.97 204 ILE A CA 1
ATOM 1578 C C . ILE A 1 204 ? 10.025 10.942 -5.098 1.00 54.97 204 ILE A C 1
ATOM 1580 O O . ILE A 1 204 ? 9.597 10.056 -5.836 1.00 54.97 204 ILE A O 1
ATOM 1584 N N . LEU A 1 205 ? 11.056 10.749 -4.277 1.00 53.22 205 LEU A N 1
ATOM 1585 C CA . LEU A 1 205 ? 11.728 9.462 -4.110 1.00 53.22 205 LEU A CA 1
ATOM 1586 C C . LEU A 1 205 ? 11.195 8.759 -2.856 1.00 53.22 205 LEU A C 1
ATOM 1588 O O . LEU A 1 205 ? 11.379 9.249 -1.743 1.00 53.22 205 LEU A O 1
ATOM 1592 N N . ALA A 1 206 ? 10.557 7.605 -3.028 1.00 62.38 206 ALA A N 1
ATOM 1593 C CA . ALA A 1 206 ? 10.057 6.782 -1.933 1.00 62.38 206 ALA A CA 1
ATOM 1594 C C . ALA A 1 206 ? 10.982 5.577 -1.722 1.00 62.38 206 ALA A C 1
ATOM 1596 O O . ALA A 1 206 ? 11.019 4.661 -2.542 1.00 62.38 206 ALA A O 1
ATOM 1597 N N . THR A 1 207 ? 11.741 5.578 -0.624 1.00 61.75 207 THR A N 1
ATOM 1598 C CA . THR A 1 207 ? 12.675 4.489 -0.290 1.00 61.75 207 THR A CA 1
ATOM 1599 C C . THR A 1 207 ? 12.023 3.443 0.617 1.00 61.75 207 THR A C 1
ATOM 1601 O O . THR A 1 207 ? 11.183 3.781 1.450 1.00 61.75 207 THR A O 1
ATOM 1604 N N . GLY A 1 208 ? 12.399 2.168 0.465 1.00 56.38 208 GLY A N 1
ATOM 1605 C CA . GLY A 1 208 ? 11.805 1.067 1.244 1.00 56.38 208 GLY A CA 1
ATOM 1606 C C . GLY A 1 208 ? 10.367 0.738 0.832 1.00 56.38 208 GLY A C 1
ATOM 1607 O O . GLY A 1 208 ? 9.609 0.162 1.606 1.00 56.38 208 GLY A O 1
ATOM 1608 N N . ALA A 1 209 ? 9.988 1.134 -0.383 1.00 58.62 209 ALA A N 1
ATOM 1609 C CA . ALA A 1 209 ? 8.658 0.913 -0.935 1.00 58.62 209 ALA A CA 1
ATOM 1610 C C . ALA A 1 209 ? 8.444 -0.520 -1.465 1.00 58.62 209 ALA A C 1
ATOM 1612 O O . ALA A 1 209 ? 7.315 -0.880 -1.796 1.00 58.62 209 ALA A O 1
ATOM 1613 N N . LEU A 1 210 ? 9.517 -1.310 -1.579 1.00 59.88 210 LEU A N 1
ATOM 1614 C CA . LEU A 1 210 ? 9.524 -2.681 -2.100 1.00 59.88 210 LEU A CA 1
ATOM 1615 C C . LEU A 1 210 ? 10.490 -3.535 -1.256 1.00 59.88 210 LEU A C 1
ATOM 1617 O O . LEU A 1 210 ? 11.421 -2.988 -0.663 1.00 59.88 210 LEU A O 1
ATOM 1621 N N . GLY A 1 211 ? 10.290 -4.851 -1.228 1.00 53.09 211 GLY A N 1
ATOM 1622 C CA . GLY A 1 211 ? 11.019 -5.824 -0.407 1.00 53.09 211 GLY A CA 1
ATOM 1623 C C . GLY A 1 211 ? 10.287 -6.246 0.875 1.00 53.09 211 GLY A C 1
ATOM 1624 O O . GLY A 1 211 ? 10.927 -6.735 1.803 1.00 53.09 211 GLY A O 1
ATOM 1625 N N . GLY A 1 212 ? 8.972 -6.020 0.957 1.00 63.81 212 GLY A N 1
ATOM 1626 C CA . GLY A 1 212 ? 8.165 -6.238 2.159 1.00 63.81 212 GLY A CA 1
ATOM 1627 C C . GLY A 1 212 ? 6.896 -7.046 1.890 1.00 63.81 212 GLY A C 1
ATOM 1628 O O . GLY A 1 212 ? 6.858 -7.928 1.039 1.00 63.81 212 GLY A O 1
ATOM 1629 N N . LEU A 1 213 ? 5.834 -6.755 2.641 1.00 63.66 213 LEU A N 1
ATOM 1630 C CA . LEU A 1 213 ? 4.507 -7.322 2.397 1.00 63.66 213 LEU A CA 1
ATOM 1631 C C . LEU A 1 213 ? 4.000 -6.926 1.001 1.00 63.66 213 LEU A C 1
ATOM 1633 O O . LEU A 1 213 ? 3.925 -5.740 0.683 1.00 63.66 213 LEU A O 1
ATOM 1637 N N . PHE A 1 214 ? 3.641 -7.911 0.175 1.00 62.56 214 PHE A N 1
ATOM 16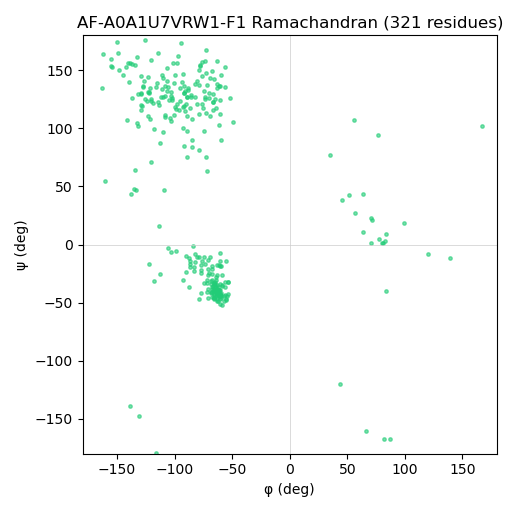38 C CA . PHE A 1 214 ? 3.268 -7.706 -1.231 1.00 62.56 214 PHE A CA 1
ATOM 1639 C C . PHE A 1 214 ? 2.108 -6.715 -1.429 1.00 62.56 214 PHE A C 1
ATOM 1641 O O . PHE A 1 214 ? 2.107 -5.932 -2.375 1.00 62.56 214 PHE A O 1
ATOM 1648 N N . ASP A 1 215 ? 1.118 -6.702 -0.539 1.00 62.88 215 ASP A N 1
ATOM 1649 C CA . ASP A 1 215 ? -0.003 -5.761 -0.588 1.00 62.88 215 ASP A CA 1
ATOM 1650 C C . ASP A 1 215 ? 0.430 -4.317 -0.299 1.00 62.88 215 ASP A C 1
ATOM 1652 O O . ASP A 1 215 ? -0.086 -3.395 -0.930 1.00 62.88 215 ASP A O 1
ATOM 1656 N N . HIS A 1 216 ? 1.427 -4.103 0.566 1.00 72.25 216 HIS A N 1
ATOM 1657 C CA . HIS A 1 216 ? 2.027 -2.779 0.754 1.00 72.25 216 HIS A CA 1
ATOM 1658 C C . HIS A 1 216 ? 2.747 -2.322 -0.518 1.00 72.25 216 HIS A C 1
ATOM 1660 O O . HIS A 1 216 ? 2.639 -1.159 -0.904 1.00 72.25 216 HIS A O 1
ATOM 1666 N N . GLU A 1 217 ? 3.437 -3.234 -1.205 1.00 74.31 217 GLU A N 1
ATOM 1667 C CA . GLU A 1 217 ? 4.076 -2.940 -2.491 1.00 74.31 217 GLU A CA 1
ATOM 1668 C C . GLU A 1 217 ? 3.038 -2.581 -3.554 1.00 74.31 217 GLU A C 1
ATOM 1670 O O . GLU A 1 217 ? 3.192 -1.585 -4.262 1.00 74.31 217 GLU A O 1
ATOM 1675 N N . MET A 1 218 ? 1.935 -3.334 -3.625 1.00 79.62 218 MET A N 1
ATOM 1676 C CA . MET A 1 218 ? 0.823 -3.016 -4.524 1.00 79.62 218 MET A CA 1
ATOM 1677 C C . MET A 1 218 ? 0.134 -1.706 -4.138 1.00 79.62 218 MET A C 1
ATOM 1679 O O . MET A 1 218 ? -0.283 -0.951 -5.016 1.00 79.62 218 MET A O 1
ATOM 1683 N N . GLY A 1 219 ? 0.063 -1.389 -2.844 1.00 76.69 219 GLY A N 1
ATOM 1684 C CA . GLY A 1 219 ? -0.377 -0.095 -2.336 1.00 76.69 219 GLY A CA 1
ATOM 1685 C C . GLY A 1 219 ? 0.512 1.043 -2.836 1.00 76.69 219 GLY A C 1
ATOM 1686 O O . GLY A 1 219 ? 0.001 2.030 -3.366 1.00 76.69 219 GLY A O 1
ATOM 1687 N N . ASN A 1 220 ? 1.834 0.879 -2.755 1.00 78.06 220 ASN A N 1
ATOM 1688 C CA . ASN A 1 220 ? 2.807 1.852 -3.255 1.00 78.06 220 ASN A CA 1
ATOM 1689 C C . ASN A 1 220 ? 2.706 2.024 -4.774 1.00 78.06 220 ASN A C 1
ATOM 1691 O O . ASN A 1 220 ? 2.681 3.150 -5.266 1.00 78.06 220 ASN A O 1
ATOM 1695 N N . ILE A 1 221 ? 2.561 0.929 -5.518 1.00 83.75 221 ILE A N 1
ATOM 1696 C CA . ILE A 1 221 ? 2.311 0.958 -6.963 1.00 83.75 221 ILE A CA 1
ATOM 1697 C C . ILE A 1 221 ? 1.018 1.716 -7.287 1.00 83.75 221 ILE A C 1
ATOM 1699 O O . ILE A 1 221 ? 1.014 2.590 -8.155 1.00 83.75 221 ILE A O 1
ATOM 1703 N N . ASN A 1 222 ? -0.068 1.438 -6.563 1.00 84.69 222 ASN A N 1
ATOM 1704 C CA . ASN A 1 222 ? -1.345 2.122 -6.742 1.00 84.69 222 ASN A CA 1
ATOM 1705 C C . ASN A 1 222 ? -1.229 3.636 -6.486 1.00 84.69 222 ASN A C 1
ATOM 1707 O O . ASN A 1 222 ? -1.886 4.415 -7.175 1.00 84.69 222 ASN A O 1
ATOM 1711 N N . VAL A 1 223 ? -0.372 4.073 -5.554 1.00 77.56 223 VAL A N 1
ATOM 1712 C CA . VAL A 1 223 ? -0.079 5.502 -5.340 1.00 77.56 223 VAL A CA 1
ATOM 1713 C C . VAL A 1 223 ? 0.550 6.121 -6.588 1.00 77.56 223 VAL A C 1
ATOM 1715 O O . VAL A 1 223 ? 0.054 7.151 -7.043 1.00 77.56 223 VAL A O 1
ATOM 1718 N N . ILE A 1 224 ? 1.567 5.497 -7.193 1.00 79.75 224 ILE A N 1
ATOM 1719 C CA . ILE A 1 224 ? 2.167 6.046 -8.421 1.00 79.75 224 ILE A CA 1
ATOM 1720 C C . ILE A 1 224 ? 1.132 6.107 -9.551 1.00 79.75 224 ILE A C 1
ATOM 1722 O O . ILE A 1 224 ? 1.023 7.124 -10.231 1.00 79.75 224 ILE A O 1
ATOM 1726 N N . CYS A 1 225 ? 0.327 5.054 -9.728 1.00 80.19 225 CYS A N 1
ATOM 1727 C CA . CYS A 1 225 ? -0.722 5.028 -10.751 1.00 80.19 225 CYS A CA 1
ATOM 1728 C C . CYS A 1 225 ? -1.790 6.110 -10.522 1.00 80.19 225 CYS A C 1
ATOM 1730 O O . CYS A 1 225 ? -2.289 6.702 -11.476 1.00 80.19 225 CYS A O 1
ATOM 1732 N N . ARG A 1 226 ? -2.139 6.398 -9.262 1.00 80.94 226 ARG A N 1
ATOM 1733 C CA . ARG A 1 226 ? -3.122 7.430 -8.904 1.00 80.94 226 ARG A CA 1
ATOM 1734 C C . ARG A 1 226 ? -2.593 8.848 -9.113 1.00 80.94 226 ARG A C 1
ATOM 1736 O O . ARG A 1 226 ? -3.377 9.735 -9.447 1.00 80.94 226 ARG A O 1
ATOM 1743 N N . PHE A 1 227 ? -1.296 9.062 -8.916 1.00 73.88 227 PHE A N 1
ATOM 1744 C CA . PHE A 1 227 ? -0.628 10.352 -9.086 1.00 73.88 227 PHE A CA 1
ATOM 1745 C C . PHE A 1 227 ? 0.275 10.355 -10.327 1.00 73.88 227 PHE A C 1
ATOM 1747 O O . PHE A 1 227 ? 1.407 10.824 -10.272 1.00 73.88 227 PHE A O 1
ATOM 1754 N N . SER A 1 228 ? -0.233 9.872 -11.464 1.00 69.38 228 SER A N 1
ATOM 1755 C CA . SER A 1 228 ? 0.542 9.698 -12.704 1.00 69.38 228 SER A CA 1
ATOM 1756 C C . SER A 1 228 ? 1.118 10.989 -13.302 1.00 69.38 228 SER A C 1
ATOM 1758 O O . SER A 1 228 ? 2.050 10.941 -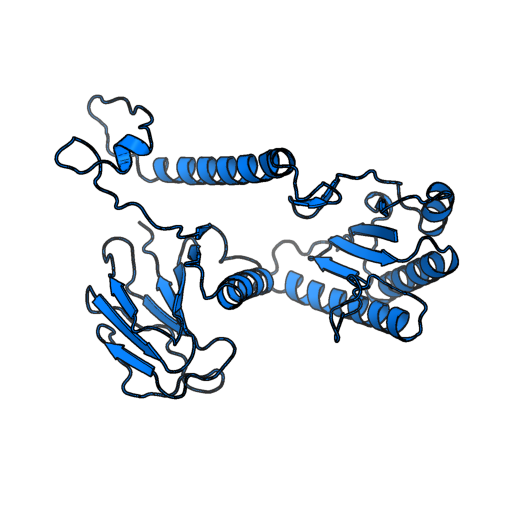14.102 1.00 69.38 228 SER A O 1
ATOM 1760 N N . SER A 1 229 ? 0.598 12.155 -12.905 1.00 64.44 229 SER A N 1
ATOM 1761 C CA . SER A 1 229 ? 1.125 13.474 -13.278 1.00 64.44 229 SER A CA 1
ATOM 1762 C C . SER A 1 229 ? 2.307 13.937 -12.415 1.00 64.44 229 SER A C 1
ATOM 1764 O O . SER A 1 229 ? 2.891 14.980 -12.703 1.00 64.44 229 SER A O 1
ATOM 1766 N N . MET A 1 230 ? 2.630 13.216 -11.337 1.00 66.06 230 MET A N 1
ATOM 1767 C CA . MET A 1 230 ? 3.759 13.500 -10.453 1.00 66.06 230 MET A CA 1
ATOM 1768 C C . MET A 1 230 ? 4.875 12.474 -10.689 1.00 66.06 230 MET A C 1
ATOM 1770 O O . MET A 1 230 ? 4.605 11.273 -10.690 1.00 66.06 230 MET A O 1
ATOM 1774 N N . PRO A 1 231 ? 6.136 12.906 -10.857 1.00 65.00 231 PRO A N 1
ATOM 1775 C CA . PRO A 1 231 ? 7.251 11.980 -10.983 1.00 65.00 231 PRO A CA 1
ATOM 1776 C C . PRO A 1 231 ? 7.573 11.381 -9.608 1.00 65.00 231 PRO A C 1
ATOM 1778 O O . PRO A 1 231 ? 8.245 12.004 -8.784 1.00 65.00 231 PRO A O 1
ATOM 1781 N N . ILE A 1 232 ? 7.047 10.180 -9.355 1.00 70.69 232 ILE A N 1
ATOM 1782 C CA . ILE A 1 232 ? 7.308 9.389 -8.148 1.00 70.69 232 ILE A CA 1
ATOM 1783 C C . ILE A 1 232 ? 8.148 8.171 -8.536 1.00 70.69 232 ILE A C 1
ATOM 1785 O O . ILE A 1 232 ? 7.771 7.405 -9.425 1.00 70.69 232 ILE A O 1
ATOM 1789 N N . ILE A 1 233 ? 9.269 7.987 -7.843 1.00 71.38 233 ILE A N 1
ATOM 1790 C CA . ILE A 1 233 ? 10.175 6.852 -8.024 1.00 71.38 233 ILE A CA 1
ATOM 1791 C C . ILE A 1 233 ? 10.156 6.020 -6.744 1.00 71.38 233 ILE A C 1
ATOM 1793 O O . ILE A 1 233 ? 10.453 6.533 -5.664 1.00 71.38 233 ILE A O 1
ATOM 1797 N N . LEU A 1 234 ? 9.820 4.736 -6.860 1.00 71.75 234 LEU A N 1
ATOM 1798 C CA . LEU A 1 234 ? 9.975 3.776 -5.772 1.00 71.75 234 LEU A CA 1
ATOM 1799 C C . LEU A 1 234 ? 11.367 3.166 -5.849 1.00 71.75 234 LEU A C 1
ATOM 1801 O O . LEU A 1 234 ? 11.762 2.631 -6.883 1.00 71.75 234 LEU A O 1
ATOM 1805 N N . LEU A 1 235 ? 12.090 3.227 -4.741 1.00 67.69 235 LEU A N 1
ATOM 1806 C CA . LEU A 1 235 ? 13.439 2.705 -4.619 1.00 67.69 235 LEU A CA 1
ATOM 1807 C C . LEU A 1 235 ? 13.482 1.646 -3.519 1.00 67.69 235 LEU A C 1
ATOM 1809 O O . LEU A 1 235 ? 13.118 1.909 -2.366 1.00 67.69 235 LEU A O 1
ATOM 1813 N N . SER A 1 236 ? 13.959 0.458 -3.860 1.00 68.06 236 SER A N 1
ATOM 1814 C CA . SER A 1 236 ? 14.385 -0.552 -2.895 1.00 68.06 236 SER A CA 1
ATOM 1815 C C . SER A 1 236 ? 15.871 -0.834 -3.039 1.00 68.06 236 SER A C 1
ATOM 1817 O O . SER A 1 236 ? 16.554 -0.219 -3.855 1.00 68.06 236 SER A O 1
ATOM 1819 N N . ASP A 1 237 ? 16.368 -1.754 -2.224 1.00 66.31 237 ASP A N 1
ATOM 1820 C CA . ASP A 1 237 ? 17.785 -2.110 -2.207 1.00 66.31 237 ASP A CA 1
ATOM 1821 C C . ASP A 1 237 ? 18.216 -2.825 -3.509 1.00 66.31 237 ASP A C 1
ATOM 1823 O O . ASP A 1 237 ? 19.398 -2.845 -3.847 1.00 66.31 237 ASP A O 1
ATOM 1827 N N . ASP A 1 238 ? 17.253 -3.362 -4.270 1.00 72.69 238 ASP A N 1
ATOM 1828 C CA . ASP A 1 238 ? 17.509 -4.246 -5.414 1.00 72.69 238 ASP A CA 1
ATOM 1829 C C . ASP A 1 238 ? 16.906 -3.709 -6.718 1.00 72.69 238 ASP A C 1
ATOM 1831 O O . ASP A 1 238 ? 17.269 -4.165 -7.807 1.00 72.69 238 ASP A O 1
ATOM 1835 N N . CYS A 1 239 ? 15.969 -2.757 -6.645 1.00 76.19 239 CYS A N 1
ATOM 1836 C CA . CYS A 1 239 ? 15.289 -2.248 -7.829 1.00 76.19 239 CYS A CA 1
ATOM 1837 C C . CYS A 1 239 ? 14.746 -0.825 -7.680 1.00 76.19 239 CYS A C 1
ATOM 1839 O O . CYS A 1 239 ? 14.368 -0.365 -6.602 1.00 76.19 239 CYS A O 1
ATOM 1841 N N . LEU A 1 240 ? 14.657 -0.157 -8.824 1.00 83.38 240 LEU A N 1
ATOM 1842 C CA . LEU A 1 240 ? 13.973 1.108 -9.027 1.00 83.38 240 LEU A CA 1
ATOM 1843 C C . LEU A 1 240 ? 12.710 0.852 -9.848 1.00 83.38 240 LEU A C 1
ATOM 1845 O O . LEU A 1 240 ? 12.757 0.130 -10.847 1.00 83.38 240 LEU A O 1
ATOM 1849 N N . ILE A 1 241 ? 11.593 1.463 -9.452 1.00 85.25 241 ILE A N 1
ATOM 1850 C CA . ILE A 1 241 ? 10.329 1.437 -10.191 1.00 85.25 241 ILE A CA 1
ATOM 1851 C C . ILE A 1 241 ? 9.822 2.861 -10.408 1.00 85.25 241 ILE A C 1
ATOM 1853 O O . ILE A 1 241 ? 9.800 3.674 -9.486 1.00 85.25 241 ILE A O 1
ATOM 1857 N N . GLN A 1 242 ? 9.364 3.153 -11.622 1.00 83.81 242 GLN A N 1
ATOM 1858 C CA . GLN A 1 242 ? 8.699 4.413 -11.960 1.00 83.81 242 GLN A CA 1
ATOM 1859 C C . GLN A 1 242 ? 7.553 4.170 -12.942 1.00 83.81 242 GLN A C 1
ATOM 1861 O O . GLN A 1 242 ? 7.592 3.230 -13.740 1.00 83.81 242 GLN A O 1
ATOM 1866 N N . LEU A 1 243 ? 6.542 5.036 -12.912 1.00 86.69 243 LEU A N 1
ATOM 1867 C CA . LEU A 1 243 ? 5.483 5.024 -13.916 1.00 86.69 243 LEU A CA 1
ATOM 1868 C C . LEU A 1 243 ? 5.935 5.773 -15.169 1.00 86.69 243 LEU A C 1
ATOM 1870 O O . LEU A 1 243 ? 6.517 6.852 -15.092 1.00 86.69 243 LEU A O 1
ATOM 1874 N N . LEU A 1 244 ? 5.608 5.203 -16.321 1.00 87.31 244 LEU A N 1
ATOM 1875 C CA . LEU A 1 244 ? 5.745 5.793 -17.640 1.00 87.31 244 LEU A CA 1
ATOM 1876 C C . LEU A 1 244 ? 4.342 6.098 -18.184 1.00 87.31 244 LEU A C 1
ATOM 1878 O O . LEU A 1 244 ? 3.686 5.195 -18.715 1.00 87.31 244 LEU A O 1
ATOM 1882 N N . PRO A 1 245 ? 3.857 7.346 -18.056 1.00 85.50 245 PRO A N 1
ATOM 1883 C CA . PRO A 1 245 ? 2.565 7.740 -18.604 1.00 85.50 245 PRO A CA 1
ATOM 1884 C C . PRO A 1 245 ? 2.509 7.594 -20.128 1.00 85.50 245 PRO A C 1
ATOM 1886 O O . PRO A 1 245 ? 3.411 8.035 -20.838 1.00 85.50 245 PRO A O 1
ATOM 1889 N N . SER A 1 246 ? 1.409 7.062 -20.646 1.00 84.12 246 SER A N 1
ATOM 1890 C CA . SER A 1 246 ? 1.120 6.915 -22.085 1.00 84.12 246 SER A CA 1
ATOM 1891 C C . SER A 1 246 ? 1.100 8.231 -22.865 1.00 84.12 246 SER A C 1
ATOM 1893 O O . SER A 1 246 ? 1.233 8.248 -24.086 1.00 84.12 246 SER A O 1
ATOM 1895 N N . THR A 1 247 ? 0.961 9.355 -22.166 1.00 74.38 247 THR A N 1
ATOM 1896 C CA . THR A 1 247 ? 0.909 10.700 -22.749 1.00 74.38 247 THR A CA 1
ATOM 1897 C C . THR A 1 247 ? 2.239 11.180 -23.337 1.00 74.38 247 THR A C 1
ATOM 1899 O O . THR A 1 247 ? 2.251 12.203 -24.019 1.00 74.38 247 THR A O 1
ATOM 1902 N N . HIS A 1 248 ? 3.350 10.478 -23.091 1.00 76.94 248 HIS A N 1
ATOM 1903 C CA . HIS A 1 248 ? 4.688 10.917 -23.485 1.00 76.94 248 HIS A CA 1
ATOM 1904 C C . HIS A 1 248 ? 5.511 9.804 -24.143 1.00 76.94 248 HIS A C 1
ATOM 1906 O O . HIS A 1 248 ? 5.352 8.617 -23.861 1.00 76.94 248 HIS A O 1
ATOM 1912 N N . HIS A 1 249 ? 6.466 10.218 -24.978 1.00 79.12 249 HIS A N 1
ATOM 1913 C CA . HIS A 1 249 ? 7.575 9.378 -25.424 1.00 79.12 249 HIS A CA 1
ATOM 1914 C C . HIS A 1 249 ? 8.716 9.466 -24.421 1.00 79.12 249 HIS A C 1
ATOM 1916 O O . HIS A 1 249 ? 9.307 10.532 -24.232 1.00 79.12 249 HIS A O 1
ATOM 1922 N N . HIS A 1 250 ? 9.055 8.342 -23.801 1.00 82.44 250 HIS A N 1
ATOM 1923 C CA . HIS A 1 250 ? 10.044 8.316 -22.730 1.00 82.44 250 HIS A CA 1
ATOM 1924 C C . HIS A 1 250 ? 11.440 8.068 -23.284 1.00 82.44 250 HIS A C 1
ATOM 1926 O O . HIS A 1 250 ? 11.646 7.147 -24.074 1.00 82.44 250 HIS A O 1
ATOM 1932 N N . LYS A 1 251 ? 12.406 8.879 -22.841 1.00 80.31 251 LYS A N 1
ATOM 1933 C CA . LYS A 1 251 ? 13.846 8.665 -23.047 1.00 80.31 251 LYS A CA 1
ATOM 1934 C C . LYS A 1 251 ? 14.515 8.499 -21.689 1.00 80.31 251 LYS A C 1
ATOM 1936 O O . LYS A 1 251 ? 14.783 9.480 -20.996 1.00 80.31 251 LYS A O 1
ATOM 1941 N N . ILE A 1 252 ? 14.762 7.254 -21.318 1.00 80.38 252 ILE A N 1
ATOM 1942 C CA . ILE A 1 252 ? 15.317 6.866 -20.027 1.00 80.38 252 ILE A CA 1
ATOM 1943 C C . ILE A 1 252 ? 16.832 6.780 -20.185 1.00 80.38 252 ILE A C 1
ATOM 1945 O O . ILE A 1 252 ? 17.329 6.009 -21.003 1.00 80.38 252 ILE A O 1
ATOM 1949 N N . HIS A 1 253 ? 17.561 7.601 -19.435 1.00 76.88 253 HIS A N 1
ATOM 1950 C CA . HIS A 1 253 ? 19.021 7.591 -19.439 1.00 76.88 253 HIS A CA 1
ATOM 1951 C C . HIS A 1 253 ? 19.490 6.645 -18.344 1.00 76.88 253 HIS A C 1
ATOM 1953 O O . HIS A 1 253 ? 19.169 6.870 -17.182 1.00 76.88 253 HIS A O 1
ATOM 1959 N N . ILE A 1 254 ? 20.218 5.601 -18.727 1.00 76.75 254 ILE A N 1
ATOM 1960 C CA . ILE A 1 254 ? 20.641 4.544 -17.816 1.00 76.75 254 ILE A CA 1
ATOM 1961 C C . ILE A 1 254 ? 22.044 4.840 -17.320 1.00 76.75 254 ILE A C 1
ATOM 1963 O O . ILE A 1 254 ? 22.987 4.971 -18.108 1.00 76.75 254 ILE A O 1
ATOM 1967 N N . GLN A 1 255 ? 22.194 4.911 -16.002 1.00 73.88 255 GLN A N 1
ATOM 1968 C CA . GLN A 1 255 ? 23.498 5.065 -15.383 1.00 73.88 255 GLN A CA 1
ATOM 1969 C C . GLN A 1 255 ? 24.077 3.686 -15.061 1.00 73.88 255 GLN A C 1
ATOM 1971 O O . GLN A 1 255 ? 23.982 3.196 -13.941 1.00 73.88 255 GLN A O 1
ATOM 1976 N N . SER A 1 256 ? 24.728 3.071 -16.050 1.00 71.69 256 SER A N 1
ATOM 1977 C CA . SER A 1 256 ? 25.251 1.694 -15.996 1.00 71.69 256 SER A CA 1
ATOM 1978 C C . SER A 1 256 ? 26.208 1.386 -14.833 1.00 71.69 256 SER A C 1
ATOM 1980 O O . SER A 1 256 ? 26.495 0.214 -14.584 1.00 71.69 256 SER A O 1
ATOM 1982 N N . SER A 1 257 ? 26.734 2.398 -14.131 1.00 68.25 257 SER A N 1
ATOM 1983 C CA . SER A 1 257 ? 27.522 2.199 -12.908 1.00 68.25 257 SER A CA 1
ATOM 1984 C C . SER A 1 257 ? 26.664 1.762 -11.715 1.00 68.25 257 SER A C 1
ATOM 1986 O O . SER A 1 257 ? 27.158 1.021 -10.880 1.00 68.25 257 SER A O 1
ATOM 1988 N N . VAL A 1 258 ? 25.392 2.173 -11.658 1.00 65.75 258 VAL A N 1
ATOM 1989 C CA . VAL A 1 258 ? 24.472 1.925 -10.529 1.00 65.75 258 VAL A CA 1
ATOM 1990 C C . VAL A 1 258 ? 23.258 1.092 -10.955 1.00 65.75 258 VAL A C 1
ATOM 1992 O O . VAL A 1 258 ? 22.738 0.298 -10.179 1.00 65.75 258 VAL A O 1
ATOM 1995 N N . GLU A 1 259 ? 22.815 1.232 -12.202 1.00 71.38 259 GLU A N 1
ATOM 1996 C CA . GLU A 1 259 ? 21.584 0.631 -12.711 1.00 71.38 259 GLU A CA 1
ATOM 1997 C C . GLU A 1 259 ? 21.849 -0.556 -13.649 1.00 71.38 259 GLU A C 1
ATOM 1999 O O . GLU A 1 259 ? 22.854 -0.634 -14.366 1.00 71.38 259 GLU A O 1
ATOM 2004 N N . GLY A 1 260 ? 20.891 -1.478 -13.676 1.00 78.81 260 GLY A N 1
ATOM 2005 C CA . GLY A 1 260 ? 20.870 -2.639 -14.547 1.00 78.81 260 GLY A CA 1
ATOM 2006 C C . GLY A 1 260 ? 21.709 -3.820 -14.032 1.00 78.81 260 GLY A C 1
ATOM 2007 O O . GLY A 1 260 ? 22.106 -3.862 -12.869 1.00 78.81 260 GLY A O 1
ATOM 2008 N N . PRO A 1 261 ? 21.958 -4.832 -14.882 1.00 86.75 261 PRO A N 1
ATOM 2009 C CA . PRO A 1 261 ? 21.540 -4.883 -16.280 1.00 86.75 261 PRO A CA 1
ATOM 2010 C C . PRO A 1 261 ? 20.056 -5.229 -16.462 1.00 86.75 261 PRO A C 1
ATOM 2012 O O . PRO A 1 261 ? 19.523 -4.999 -17.545 1.00 86.75 261 PRO A O 1
ATOM 2015 N N . HIS A 1 262 ? 19.393 -5.789 -15.449 1.00 90.94 262 HIS A N 1
ATOM 2016 C CA . HIS A 1 262 ? 18.039 -6.316 -15.586 1.00 90.94 262 HIS A CA 1
ATOM 2017 C C . HIS A 1 262 ? 16.987 -5.213 -15.518 1.00 90.94 262 HIS A C 1
ATOM 2019 O O . HIS A 1 262 ? 17.096 -4.287 -14.725 1.00 90.94 262 HIS A O 1
ATOM 2025 N N . CYS A 1 263 ? 15.954 -5.316 -16.346 1.00 91.62 263 CYS A N 1
ATOM 2026 C CA . CYS A 1 263 ? 14.846 -4.370 -16.376 1.00 91.62 263 CYS A CA 1
ATOM 2027 C C . CYS A 1 263 ? 13.541 -5.037 -16.814 1.00 91.62 263 CYS A C 1
ATOM 2029 O O . CYS A 1 263 ? 13.511 -6.207 -17.213 1.00 91.62 263 CYS A O 1
ATOM 2031 N N . GLY A 1 264 ? 12.450 -4.282 -16.753 1.00 91.94 264 GLY A N 1
ATOM 2032 C CA . GLY A 1 264 ? 11.154 -4.738 -17.213 1.00 91.94 264 GLY A CA 1
ATOM 2033 C C . GLY A 1 264 ? 10.142 -3.627 -17.459 1.00 91.94 264 GLY A C 1
ATOM 2034 O O . GLY A 1 264 ? 10.300 -2.493 -17.009 1.00 91.94 264 GLY A O 1
ATOM 2035 N N . LEU A 1 265 ? 9.091 -3.994 -18.191 1.00 92.62 265 LEU A N 1
ATOM 2036 C CA . LEU A 1 265 ? 7.925 -3.170 -18.488 1.00 92.62 265 LEU A CA 1
ATOM 2037 C C . LEU A 1 265 ? 6.662 -3.948 -18.124 1.00 92.62 265 LEU A C 1
ATOM 2039 O O . LEU A 1 265 ? 6.403 -5.020 -18.681 1.00 92.62 265 LEU A O 1
ATOM 2043 N N . ILE A 1 266 ? 5.885 -3.399 -17.191 1.00 93.38 266 ILE A N 1
ATOM 2044 C CA . ILE A 1 266 ? 4.718 -4.062 -16.606 1.00 93.38 266 ILE A CA 1
ATOM 2045 C C . ILE A 1 266 ? 3.453 -3.239 -16.907 1.00 93.38 266 ILE A C 1
ATOM 2047 O O . ILE A 1 266 ? 3.386 -2.071 -16.519 1.00 93.38 266 ILE A O 1
ATOM 2051 N N . PRO A 1 267 ? 2.440 -3.817 -17.580 1.00 90.62 267 PRO A N 1
ATOM 2052 C CA . PRO A 1 267 ? 1.194 -3.134 -17.920 1.00 90.62 267 PRO A CA 1
ATOM 2053 C C . PRO A 1 267 ? 0.207 -3.212 -16.750 1.00 90.62 267 PRO A C 1
ATOM 2055 O O . PRO A 1 267 ? -0.559 -4.168 -16.624 1.00 90.62 267 PRO A O 1
ATOM 2058 N N . ILE A 1 268 ? 0.249 -2.229 -15.852 1.00 81.25 268 ILE A N 1
ATOM 2059 C CA . ILE A 1 268 ? -0.617 -2.212 -14.667 1.00 81.25 268 ILE A CA 1
ATOM 2060 C C . ILE A 1 268 ? -1.947 -1.521 -14.967 1.00 81.25 268 ILE A C 1
ATOM 2062 O O . ILE A 1 268 ? -2.003 -0.460 -15.579 1.00 81.25 268 ILE A O 1
ATOM 2066 N N . GLY A 1 269 ? -3.039 -2.147 -14.522 1.00 79.19 269 GLY A N 1
ATOM 2067 C CA . GLY A 1 269 ? -4.407 -1.644 -14.657 1.00 79.19 269 GLY A CA 1
ATOM 2068 C C . GLY A 1 269 ? -5.063 -1.952 -16.005 1.00 79.19 269 GLY A C 1
ATOM 2069 O O . GLY A 1 269 ? -6.233 -2.323 -16.035 1.00 79.19 269 GLY A O 1
ATOM 2070 N N . THR A 1 270 ? -4.328 -1.853 -17.113 1.00 85.62 270 THR A N 1
ATOM 2071 C CA . THR A 1 270 ? -4.858 -2.079 -18.468 1.00 85.62 270 THR A CA 1
ATOM 2072 C C . THR A 1 270 ? -3.800 -2.663 -19.404 1.00 85.62 270 THR A C 1
ATOM 2074 O O . THR A 1 270 ? -2.607 -2.419 -19.248 1.00 85.62 270 THR A O 1
ATOM 2077 N N . ALA A 1 271 ? -4.246 -3.447 -20.390 1.00 89.94 271 ALA A N 1
ATOM 2078 C CA . ALA A 1 271 ? -3.390 -3.978 -21.445 1.00 89.94 271 ALA A CA 1
ATOM 2079 C C . ALA A 1 271 ? -2.867 -2.851 -22.349 1.00 89.94 271 ALA A C 1
ATOM 2081 O O . ALA A 1 271 ? -3.648 -2.063 -22.884 1.00 89.94 271 ALA A O 1
ATOM 2082 N N . ALA A 1 272 ? -1.555 -2.825 -22.580 1.00 92.44 272 ALA A N 1
ATOM 2083 C CA . ALA A 1 272 ? -0.918 -1.935 -23.539 1.00 92.44 272 ALA A CA 1
ATOM 2084 C C . ALA A 1 272 ? -0.876 -2.621 -24.908 1.00 92.44 272 ALA A C 1
ATOM 2086 O O . ALA A 1 272 ? -0.002 -3.443 -25.174 1.00 92.44 272 ALA A O 1
ATOM 2087 N N . ARG A 1 273 ? -1.838 -2.307 -25.783 1.00 92.56 273 ARG A N 1
ATOM 2088 C CA . ARG A 1 273 ? -1.993 -2.984 -27.087 1.00 92.56 273 ARG A CA 1
ATOM 2089 C C . ARG A 1 273 ? -0.820 -2.768 -28.034 1.00 92.56 273 ARG A C 1
ATOM 2091 O O . ARG A 1 273 ? -0.563 -3.619 -28.881 1.00 92.56 273 ARG A O 1
ATOM 2098 N N . ARG A 1 274 ? -0.127 -1.638 -27.901 1.00 94.38 274 ARG A N 1
ATOM 2099 C CA . ARG A 1 274 ? 0.998 -1.277 -28.755 1.00 94.38 274 ARG A CA 1
ATOM 2100 C C . ARG A 1 274 ? 2.090 -0.611 -27.935 1.00 94.38 274 ARG A C 1
ATOM 2102 O O . ARG A 1 274 ? 1.969 0.557 -27.569 1.00 94.38 274 ARG A O 1
ATOM 2109 N N . THR A 1 275 ? 3.174 -1.346 -27.723 1.00 95.44 275 THR A N 1
ATOM 2110 C CA . THR A 1 275 ? 4.389 -0.836 -27.088 1.00 95.44 275 THR A CA 1
ATOM 2111 C C . THR A 1 275 ? 5.573 -1.005 -28.025 1.00 95.44 275 THR A C 1
ATOM 2113 O O . THR A 1 275 ? 5.736 -2.050 -28.654 1.00 95.44 275 THR A O 1
ATOM 2116 N N . THR A 1 276 ? 6.388 0.041 -28.142 1.00 95.88 276 THR A N 1
ATOM 2117 C CA . THR A 1 276 ? 7.622 0.051 -28.935 1.00 95.88 276 THR A CA 1
ATOM 2118 C C . THR A 1 276 ? 8.778 0.524 -28.065 1.00 95.88 276 THR A C 1
ATOM 2120 O O . THR A 1 276 ? 8.622 1.488 -27.310 1.00 95.88 276 THR A O 1
ATOM 2123 N N . THR A 1 277 ? 9.924 -0.150 -28.151 1.00 96.56 277 THR A N 1
ATOM 2124 C CA . THR A 1 277 ? 11.106 0.183 -27.345 1.00 96.56 277 THR A CA 1
ATOM 2125 C C . THR A 1 277 ? 12.398 0.133 -28.153 1.00 96.56 277 THR A C 1
ATOM 2127 O O . THR A 1 277 ? 12.502 -0.619 -29.120 1.00 96.56 277 THR A O 1
ATOM 2130 N N . THR A 1 278 ? 13.414 0.878 -27.716 1.00 94.12 278 THR A N 1
ATOM 2131 C CA . THR A 1 278 ? 14.800 0.756 -28.208 1.00 94.12 278 THR A CA 1
ATOM 2132 C C . THR A 1 278 ? 15.782 0.703 -27.040 1.00 94.12 278 THR A C 1
ATOM 2134 O O . THR A 1 278 ? 15.448 1.123 -25.932 1.00 94.12 278 THR A O 1
ATOM 2137 N N . GLY A 1 279 ? 17.004 0.217 -27.275 1.00 89.69 279 GLY A N 1
ATOM 2138 C CA . GLY A 1 279 ? 18.057 0.151 -26.254 1.00 89.69 279 GLY A CA 1
ATOM 2139 C C . GLY A 1 279 ? 17.965 -1.037 -25.287 1.00 89.69 279 GLY A C 1
ATOM 2140 O O . GLY A 1 279 ? 18.820 -1.180 -24.409 1.00 89.69 279 GLY A O 1
ATOM 2141 N N . LEU A 1 280 ? 16.973 -1.919 -25.454 1.00 93.81 280 LEU A N 1
ATOM 2142 C CA . LEU A 1 280 ? 16.834 -3.177 -24.714 1.00 93.81 280 LEU A CA 1
ATOM 2143 C C . LEU A 1 280 ? 17.369 -4.364 -25.525 1.00 93.81 280 LEU A C 1
ATOM 2145 O O . LEU A 1 280 ? 17.404 -4.334 -26.755 1.00 93.81 280 LEU A O 1
ATOM 2149 N N . LYS A 1 281 ? 17.753 -5.448 -24.843 1.00 93.69 281 LYS A N 1
ATOM 2150 C CA . LYS A 1 281 ? 18.141 -6.717 -25.479 1.00 93.69 281 LYS A CA 1
ATOM 2151 C C . LYS A 1 281 ? 16.975 -7.319 -26.256 1.00 93.69 281 LYS A C 1
ATOM 2153 O O . LYS A 1 281 ? 17.175 -7.815 -27.360 1.00 93.69 281 LYS A O 1
ATOM 2158 N N . TRP A 1 282 ? 15.780 -7.270 -25.675 1.00 95.75 282 TRP A N 1
ATOM 2159 C CA . TRP A 1 282 ? 14.542 -7.664 -26.334 1.00 95.75 282 TRP A CA 1
ATOM 2160 C C . TRP A 1 282 ? 13.684 -6.419 -26.522 1.00 95.75 282 TRP A C 1
ATOM 2162 O O . TRP A 1 282 ? 12.898 -6.056 -25.647 1.00 95.75 282 TRP A O 1
ATOM 2172 N N . ASN A 1 283 ? 13.909 -5.728 -27.639 1.00 97.12 283 ASN A N 1
ATOM 2173 C CA . ASN A 1 283 ? 13.088 -4.589 -28.028 1.00 97.12 283 ASN A CA 1
ATOM 2174 C C . ASN A 1 283 ? 11.714 -5.050 -28.513 1.00 97.12 283 ASN A C 1
ATOM 2176 O O . ASN A 1 283 ? 11.579 -6.117 -29.110 1.00 97.12 283 ASN A O 1
ATOM 2180 N N . LEU A 1 284 ? 10.711 -4.217 -28.265 1.00 95.19 284 LEU A N 1
ATOM 2181 C CA . LEU A 1 284 ? 9.348 -4.424 -28.726 1.00 95.19 284 LEU A CA 1
ATOM 2182 C C . LEU A 1 284 ? 9.098 -3.561 -29.962 1.00 95.19 284 LEU A C 1
ATOM 2184 O O . LEU A 1 284 ? 9.495 -2.396 -29.988 1.00 95.19 284 LEU A O 1
ATOM 2188 N N . ASP A 1 285 ? 8.411 -4.116 -30.957 1.00 96.31 285 ASP A N 1
ATOM 2189 C CA . ASP A 1 285 ? 7.892 -3.376 -32.109 1.00 96.31 285 ASP A CA 1
ATOM 2190 C C . ASP A 1 285 ? 6.379 -3.557 -32.149 1.00 96.31 285 ASP A C 1
ATOM 2192 O O . ASP A 1 285 ? 5.879 -4.657 -32.397 1.00 96.31 285 ASP A O 1
ATOM 2196 N N . LYS A 1 286 ? 5.649 -2.488 -31.814 1.00 95.38 286 LYS A N 1
ATOM 2197 C CA . LYS A 1 286 ? 4.178 -2.450 -31.796 1.00 95.38 286 LYS A CA 1
ATOM 2198 C C . LYS A 1 286 ? 3.537 -3.675 -31.127 1.00 95.38 286 LYS A C 1
ATOM 2200 O O . LYS A 1 286 ? 2.510 -4.171 -31.583 1.00 95.38 286 LYS A O 1
ATOM 2205 N N . THR A 1 287 ? 4.153 -4.162 -30.055 1.00 95.50 287 THR A N 1
ATOM 2206 C CA . THR A 1 287 ? 3.802 -5.438 -29.426 1.00 95.50 287 THR A CA 1
ATOM 2207 C C . THR A 1 287 ? 2.807 -5.212 -28.289 1.00 95.50 287 THR A C 1
ATOM 2209 O O . THR A 1 287 ? 2.946 -4.244 -27.540 1.00 95.50 287 THR A O 1
ATOM 2212 N N . GLU A 1 288 ? 1.816 -6.097 -28.149 1.00 95.38 288 GLU A N 1
ATOM 2213 C CA . GLU A 1 288 ? 0.877 -6.070 -27.022 1.00 95.38 288 GLU A CA 1
ATOM 2214 C C . GLU A 1 288 ? 1.550 -6.584 -25.741 1.00 95.38 288 GLU A C 1
ATOM 2216 O O . GLU A 1 288 ? 2.165 -7.652 -25.738 1.00 95.38 288 GLU A O 1
ATOM 2221 N N . ILE A 1 289 ? 1.385 -5.848 -24.639 1.00 94.12 289 ILE A N 1
ATOM 2222 C CA . ILE A 1 289 ? 1.814 -6.243 -23.295 1.00 94.12 289 ILE A CA 1
ATOM 2223 C C . ILE A 1 289 ? 0.583 -6.284 -22.381 1.00 94.12 289 ILE A C 1
ATOM 2225 O O . ILE A 1 289 ? -0.123 -5.284 -22.233 1.00 94.12 289 ILE A O 1
ATOM 2229 N N . ARG A 1 290 ? 0.320 -7.429 -21.741 1.00 92.38 290 ARG A N 1
ATOM 2230 C CA . ARG A 1 290 ? -0.795 -7.610 -20.797 1.00 92.38 290 ARG A CA 1
ATOM 2231 C C . ARG A 1 290 ? -0.539 -8.732 -19.794 1.00 92.38 290 ARG A C 1
ATOM 2233 O O . ARG A 1 290 ? 0.118 -9.722 -20.111 1.00 92.38 290 ARG A O 1
ATOM 2240 N N . PHE A 1 291 ? -1.161 -8.638 -18.622 1.00 85.00 291 PHE A N 1
ATOM 2241 C CA . PHE A 1 291 ? -1.286 -9.790 -17.729 1.00 85.00 291 PHE A CA 1
ATOM 2242 C C . PHE A 1 291 ? -2.113 -10.906 -18.392 1.00 85.00 291 PHE A C 1
ATOM 2244 O O . PHE A 1 291 ? -3.102 -10.636 -19.073 1.00 85.00 291 PHE A O 1
ATOM 2251 N N . GLY A 1 292 ? -1.674 -12.160 -18.240 1.00 84.94 292 GLY A N 1
ATOM 2252 C CA . GLY A 1 292 ? -2.211 -13.307 -18.990 1.00 84.94 292 GLY A CA 1
ATOM 2253 C C . GLY A 1 292 ? -1.706 -13.412 -20.439 1.00 84.94 292 GLY A C 1
ATOM 2254 O O . GLY A 1 292 ? -2.169 -14.264 -21.191 1.00 84.94 292 GLY A O 1
ATOM 2255 N N . GLY A 1 293 ? -0.776 -12.544 -20.843 1.00 90.50 293 GLY A N 1
ATOM 2256 C CA . GLY A 1 293 ? -0.068 -12.592 -22.119 1.00 90.50 293 GLY A CA 1
ATOM 2257 C C . GLY A 1 293 ? 1.411 -12.263 -21.922 1.00 90.50 293 GLY A C 1
ATOM 2258 O O . GLY A 1 293 ? 2.027 -12.710 -20.956 1.00 90.50 293 GLY A O 1
ATOM 2259 N N . LEU A 1 294 ? 1.982 -11.472 -22.832 1.00 90.94 294 LEU A N 1
ATOM 2260 C CA . LEU A 1 294 ? 3.356 -10.997 -22.697 1.00 90.94 294 LEU A CA 1
ATOM 2261 C C . LEU A 1 294 ? 3.439 -9.913 -21.616 1.00 90.94 294 LEU A C 1
ATOM 2263 O O . LEU A 1 294 ? 2.752 -8.900 -21.701 1.00 90.94 294 LEU A O 1
ATOM 2267 N N . VAL A 1 295 ? 4.337 -10.092 -20.652 1.00 92.56 295 VAL A N 1
ATOM 2268 C CA . VAL A 1 295 ? 4.848 -9.030 -19.777 1.00 92.56 295 VAL A CA 1
ATOM 2269 C C . VAL A 1 295 ? 6.360 -9.014 -19.960 1.00 92.56 295 VAL A C 1
ATOM 2271 O O . VAL A 1 295 ? 6.991 -10.068 -19.915 1.00 92.56 295 VAL A O 1
ATOM 2274 N N . SER A 1 296 ? 6.957 -7.846 -20.210 1.00 91.00 296 SER A N 1
ATOM 2275 C CA . SER A 1 296 ? 8.404 -7.761 -20.438 1.00 91.00 296 SER A CA 1
ATOM 2276 C C . SER A 1 296 ? 9.133 -7.811 -19.097 1.00 91.00 296 SER A C 1
ATOM 2278 O O . SER A 1 296 ? 9.518 -6.776 -18.564 1.00 91.00 296 SER A O 1
ATOM 2280 N N . THR A 1 297 ? 9.329 -9.004 -18.549 1.00 89.06 297 THR A N 1
ATOM 2281 C CA . THR A 1 297 ? 10.139 -9.249 -17.348 1.00 89.06 297 THR A CA 1
ATOM 2282 C C . THR A 1 297 ? 11.510 -9.807 -17.716 1.00 89.06 297 THR A C 1
ATOM 2284 O O . THR A 1 297 ? 11.672 -10.415 -18.772 1.00 89.06 297 THR A O 1
ATOM 2287 N N . SER A 1 298 ? 12.502 -9.625 -16.839 1.00 85.00 298 SER A N 1
ATOM 2288 C CA . SER A 1 298 ? 13.869 -10.141 -17.035 1.00 85.00 298 SER A CA 1
ATOM 2289 C C . SER A 1 298 ? 14.536 -9.664 -18.334 1.00 85.00 298 SER A C 1
ATOM 2291 O O . SER A 1 298 ? 15.423 -10.334 -18.868 1.00 85.00 298 SER A O 1
ATOM 2293 N N . ASN A 1 299 ? 14.136 -8.491 -18.832 1.00 88.69 299 ASN A N 1
ATOM 2294 C CA . ASN A 1 299 ? 14.769 -7.847 -19.973 1.00 88.69 299 ASN A CA 1
ATOM 2295 C C . ASN A 1 299 ? 16.139 -7.284 -19.554 1.00 88.69 299 ASN A C 1
ATOM 2297 O O . ASN A 1 299 ? 16.476 -7.253 -18.370 1.00 88.69 299 ASN A O 1
ATOM 2301 N N . ILE A 1 300 ? 16.966 -6.884 -20.516 1.00 91.25 300 ILE A N 1
ATOM 2302 C CA . ILE A 1 300 ? 18.321 -6.390 -20.261 1.00 91.25 300 ILE A CA 1
ATOM 2303 C C . ILE A 1 300 ? 18.520 -5.062 -20.978 1.00 91.25 300 ILE A C 1
ATOM 2305 O O . ILE A 1 300 ? 18.284 -4.975 -22.180 1.00 91.25 300 ILE A O 1
ATOM 2309 N N . VAL A 1 301 ? 19.020 -4.057 -20.266 1.00 88.62 301 VAL A N 1
ATOM 2310 C CA . VAL A 1 301 ? 19.478 -2.811 -20.887 1.00 88.62 301 VAL A CA 1
ATOM 2311 C C . VAL A 1 301 ? 20.765 -3.076 -21.673 1.00 88.62 301 VAL A C 1
ATOM 2313 O O . VAL A 1 301 ? 21.707 -3.682 -21.158 1.00 88.62 301 VAL A O 1
ATOM 2316 N N . LYS A 1 302 ? 20.807 -2.632 -22.934 1.00 91.25 302 LYS A N 1
ATOM 2317 C CA . LYS A 1 302 ? 21.975 -2.749 -23.824 1.00 91.25 302 LYS A CA 1
ATOM 2318 C C . LYS A 1 302 ? 22.619 -1.416 -24.170 1.00 91.25 302 LYS A C 1
ATOM 2320 O O . LYS A 1 302 ? 23.810 -1.394 -24.467 1.00 91.25 302 LYS A O 1
ATOM 2325 N N . GLU A 1 303 ? 21.856 -0.334 -24.118 1.00 82.44 303 GLU A N 1
ATOM 2326 C CA . GLU A 1 303 ? 22.314 1.008 -24.461 1.00 82.44 303 GLU A CA 1
ATOM 2327 C C . GLU A 1 303 ? 22.164 1.961 -23.271 1.00 82.44 303 GLU A C 1
ATOM 2329 O O . GLU A 1 303 ? 21.358 1.736 -22.373 1.00 82.44 303 GLU A O 1
ATOM 2334 N N . ASN A 1 304 ? 22.912 3.067 -23.283 1.00 78.31 304 ASN A N 1
ATOM 2335 C CA . ASN A 1 304 ? 22.822 4.098 -22.241 1.00 78.31 304 ASN A CA 1
ATOM 2336 C C . ASN A 1 304 ? 21.511 4.898 -22.303 1.00 78.31 304 ASN A C 1
ATOM 2338 O O . ASN A 1 304 ? 21.209 5.658 -21.385 1.00 78.31 304 ASN A O 1
ATOM 2342 N N . ILE A 1 305 ? 20.754 4.779 -23.396 1.00 80.62 305 ILE A N 1
ATOM 2343 C CA . ILE A 1 305 ? 19.455 5.424 -23.564 1.00 80.62 305 ILE A CA 1
ATOM 2344 C C . ILE A 1 305 ? 18.457 4.360 -24.003 1.00 80.62 305 ILE A C 1
ATOM 2346 O O . ILE A 1 305 ? 18.609 3.749 -25.057 1.00 80.62 305 ILE A O 1
ATOM 2350 N N . VAL A 1 306 ? 17.415 4.176 -23.202 1.00 84.44 306 VAL A N 1
ATOM 2351 C CA . VAL A 1 306 ? 16.269 3.329 -23.528 1.00 84.44 306 VAL A CA 1
ATOM 2352 C C . VAL A 1 306 ? 15.115 4.233 -23.925 1.00 84.44 306 VAL A C 1
ATOM 2354 O O . VAL A 1 306 ? 14.805 5.196 -23.220 1.00 84.44 306 VAL A O 1
ATOM 2357 N N . THR A 1 307 ? 14.462 3.936 -25.048 1.00 86.56 307 THR A N 1
ATOM 2358 C CA . THR A 1 307 ? 13.221 4.628 -25.416 1.00 86.56 307 THR A CA 1
ATOM 2359 C C . THR A 1 307 ? 12.026 3.717 -25.222 1.00 86.56 307 THR A C 1
ATOM 2361 O O . THR A 1 307 ? 12.109 2.519 -25.491 1.00 86.56 307 THR A O 1
ATOM 2364 N N . VAL A 1 308 ? 10.926 4.279 -24.721 1.00 90.56 308 VAL A N 1
ATOM 2365 C CA . VAL A 1 308 ? 9.670 3.554 -24.508 1.00 90.56 308 VAL A CA 1
ATOM 2366 C C . VAL A 1 308 ? 8.511 4.423 -24.979 1.00 90.56 308 VAL A C 1
ATOM 2368 O O . VAL A 1 308 ? 8.350 5.563 -24.539 1.00 90.56 308 VAL A O 1
ATOM 2371 N N . GLN A 1 309 ? 7.687 3.866 -25.860 1.00 91.38 309 GLN A N 1
ATOM 2372 C CA . GLN A 1 309 ? 6.423 4.446 -26.295 1.00 91.38 309 GLN A CA 1
ATOM 2373 C C . GLN A 1 309 ? 5.322 3.399 -26.153 1.00 91.38 309 GLN A C 1
ATOM 2375 O O . GLN A 1 309 ? 5.468 2.281 -26.645 1.00 91.38 309 GLN A O 1
ATOM 2380 N N . SER A 1 310 ? 4.216 3.768 -25.512 1.00 91.56 310 SER A N 1
ATOM 2381 C CA . SER A 1 310 ? 3.096 2.868 -25.240 1.00 91.56 310 SER A CA 1
ATOM 2382 C C . SER A 1 310 ? 1.763 3.608 -25.319 1.00 91.56 310 SER A C 1
ATOM 2384 O O . SER A 1 310 ? 1.677 4.773 -24.941 1.00 91.56 310 SER A O 1
ATOM 2386 N N . GLU A 1 311 ? 0.718 2.922 -25.784 1.00 89.50 311 GLU A N 1
ATOM 2387 C CA . GLU A 1 311 ? -0.672 3.417 -25.785 1.00 89.50 311 GLU A CA 1
ATOM 2388 C C . GLU A 1 311 ? -1.328 3.397 -24.391 1.00 89.50 311 GLU A C 1
ATOM 2390 O O . GLU A 1 311 ? -2.427 3.914 -24.207 1.00 89.50 311 GLU A O 1
ATOM 2395 N N . SER A 1 312 ? -0.697 2.766 -23.401 1.00 90.00 312 SER A N 1
ATOM 2396 C CA . SER A 1 312 ? -1.174 2.724 -22.013 1.00 90.00 312 SER A CA 1
ATOM 2397 C C . SER A 1 312 ? -0.017 2.895 -21.041 1.00 90.00 312 SER A C 1
ATOM 2399 O O . SER A 1 312 ? 1.136 2.642 -21.395 1.00 90.00 312 SER A O 1
ATOM 2401 N N . ASP A 1 313 ? -0.327 3.357 -19.834 1.00 91.00 313 ASP A N 1
ATOM 2402 C CA . ASP A 1 313 ? 0.676 3.588 -18.803 1.00 91.00 313 ASP A CA 1
ATOM 2403 C C . ASP A 1 313 ? 1.389 2.274 -18.455 1.00 91.00 313 ASP A C 1
ATOM 2405 O O . ASP A 1 313 ? 0.763 1.219 -18.322 1.00 91.00 313 ASP A O 1
ATOM 2409 N N . LEU A 1 314 ? 2.711 2.336 -18.323 1.00 91.62 314 LEU A N 1
ATOM 2410 C CA . LEU A 1 314 ? 3.545 1.182 -17.995 1.00 91.62 314 LEU A CA 1
ATOM 2411 C C . LEU A 1 314 ? 4.355 1.473 -16.742 1.00 91.62 314 LEU A C 1
ATOM 2413 O O . LEU A 1 314 ? 4.851 2.581 -16.569 1.00 91.62 314 LEU A O 1
ATOM 2417 N N . LEU A 1 315 ? 4.568 0.470 -15.898 1.00 92.12 315 LEU A N 1
ATOM 2418 C CA . LEU A 1 315 ? 5.649 0.546 -14.926 1.00 92.12 315 LEU A CA 1
ATOM 2419 C C . LEU A 1 315 ? 6.960 0.137 -15.584 1.00 92.12 315 LEU A C 1
ATOM 2421 O O . LEU A 1 315 ? 7.070 -0.956 -16.141 1.00 92.12 315 LEU A O 1
ATOM 2425 N N . TRP A 1 316 ? 7.956 1.003 -15.463 1.00 91.25 316 TRP A N 1
ATOM 2426 C CA . TRP A 1 316 ? 9.351 0.670 -15.693 1.00 91.25 316 TRP A CA 1
ATOM 2427 C C . TRP A 1 316 ? 9.965 0.155 -14.404 1.00 91.25 316 TRP A C 1
ATOM 2429 O O . TRP A 1 316 ? 9.824 0.787 -13.358 1.00 91.25 316 TRP A O 1
ATOM 2439 N N . THR A 1 317 ? 10.684 -0.956 -14.497 1.00 91.31 317 THR A N 1
ATOM 2440 C CA . THR A 1 317 ? 11.529 -1.458 -13.416 1.00 91.31 317 THR A CA 1
ATOM 2441 C C . THR A 1 317 ? 12.944 -1.686 -13.924 1.00 91.31 317 THR A C 1
ATOM 2443 O O . THR A 1 317 ? 13.136 -2.149 -15.048 1.00 91.31 317 THR A O 1
ATOM 2446 N N . ILE A 1 318 ? 13.941 -1.363 -13.106 1.00 85.88 318 ILE A N 1
ATOM 2447 C CA . ILE A 1 318 ? 15.348 -1.655 -13.374 1.00 85.88 318 ILE A CA 1
ATOM 2448 C C . ILE A 1 318 ? 16.032 -2.113 -12.089 1.00 85.88 318 ILE A C 1
ATOM 2450 O O . ILE A 1 318 ? 15.759 -1.584 -11.013 1.00 85.88 318 ILE A O 1
ATOM 2454 N N . SER A 1 319 ? 16.896 -3.119 -12.192 1.00 80.88 319 SER A N 1
ATOM 2455 C CA . SER A 1 319 ? 17.693 -3.590 -11.065 1.00 80.88 319 SER A CA 1
ATOM 2456 C C . SER A 1 319 ? 18.714 -2.537 -10.659 1.00 80.88 319 SER A C 1
ATOM 2458 O O . SER A 1 319 ? 19.233 -1.807 -11.502 1.00 80.88 319 SER A O 1
ATOM 2460 N N . ILE A 1 320 ? 19.044 -2.503 -9.379 1.00 77.62 320 ILE A N 1
ATOM 2461 C CA . ILE A 1 320 ? 20.140 -1.696 -8.852 1.00 77.62 320 ILE A CA 1
ATOM 2462 C C . ILE A 1 320 ? 21.287 -2.643 -8.532 1.00 77.62 320 ILE A C 1
ATOM 2464 O O . ILE A 1 320 ? 21.080 -3.734 -7.997 1.00 77.62 320 ILE A O 1
ATOM 2468 N N . LYS A 1 321 ? 22.502 -2.258 -8.912 1.00 70.12 321 LYS A N 1
ATOM 2469 C CA . LYS A 1 321 ? 23.696 -3.033 -8.597 1.00 70.12 321 LYS A CA 1
ATOM 2470 C C . LYS A 1 321 ? 24.010 -2.859 -7.118 1.00 70.12 321 LYS A C 1
ATOM 2472 O O . LYS A 1 321 ? 24.152 -1.737 -6.643 1.00 70.12 321 LYS A O 1
ATOM 2477 N N . LYS A 1 322 ? 24.124 -3.982 -6.414 1.00 61.06 322 LYS A N 1
ATOM 2478 C CA . LYS A 1 322 ? 24.759 -4.024 -5.099 1.00 61.06 322 LYS A CA 1
ATOM 2479 C C . LYS A 1 322 ? 26.262 -3.957 -5.337 1.00 61.06 322 LYS A C 1
ATOM 2481 O O . LYS A 1 322 ? 26.775 -4.784 -6.094 1.00 61.06 322 LYS A O 1
ATOM 2486 N N . GLU A 1 323 ? 26.910 -2.941 -4.782 1.00 50.97 323 GLU A N 1
ATOM 2487 C CA . GLU A 1 323 ? 28.373 -2.921 -4.669 1.00 50.97 323 GLU A CA 1
ATOM 2488 C C . GLU A 1 323 ? 28.853 -3.975 -3.668 1.00 50.97 323 GLU A C 1
ATOM 2490 O O . GLU A 1 323 ? 28.146 -4.196 -2.653 1.00 50.97 323 GLU A O 1
#

Secondary structure (DSSP, 8-state):
-EEEEEEEE----TT-TTHHHHHHHHHHHHHHHHHHHHHTTS---B-PPTT-TT---B-EEEETTEEEEEE-S-HHHHHHHHHHHHHHHHHH--EE-GGG-EEEE-S--TTHHHHHHHHT-EEP-SSEEETTEEESS-TT-GGGGHHHHHHHHHHHHHHHTTTTTTT-S---S---PPPPPPHHHHHS-GGGTS------S--EEEET-SSS-HHHHHHHHHHHHHTTTS-EEEE-SSEEEEEE-TTS-EEEEP-TTTEEEEEEEE--SS-EEEEEEESBSS--SSEEE-TTS--EEEEEB-SSEEEEEESS-EEEEEEE---

Solvent-accessible surface area (backbone atoms only — not comparable to full-atom values): 18387 Å² total; per-residue (Å²): 73,28,44,32,43,41,35,46,46,70,86,76,64,84,87,51,91,58,47,63,59,54,50,49,57,55,49,50,53,51,50,51,54,50,50,50,37,33,76,74,60,53,35,74,26,40,67,68,74,93,87,53,100,74,60,67,68,42,44,64,48,80,50,90,49,50,28,40,34,35,30,59,90,40,72,64,40,46,49,49,52,44,49,56,54,52,51,45,28,69,75,70,70,44,50,74,37,43,91,67,15,32,39,30,70,51,72,95,65,95,59,57,68,65,54,23,60,75,65,54,33,44,82,47,68,75,61,38,76,54,98,79,37,70,39,79,55,63,92,84,47,72,74,72,47,45,72,44,50,52,50,51,51,47,53,48,48,53,54,60,60,49,59,54,70,83,69,65,87,81,73,96,69,81,89,82,89,86,75,91,75,59,68,73,48,41,48,27,49,55,95,76,79,17,73,42,45,73,87,69,85,69,68,47,77,41,72,73,46,47,93,69,63,66,66,57,31,52,49,49,50,49,50,44,67,73,41,63,91,52,57,44,37,38,31,34,89,53,34,40,37,35,74,44,53,39,92,48,78,45,76,47,74,51,53,73,90,50,39,35,56,39,25,32,46,42,40,63,99,46,64,18,66,37,26,34,40,42,35,41,71,74,54,38,74,65,35,57,30,21,86,101,62,48,59,50,63,85,33,37,61,73,44,58,52,31,38,45,38,34,76,31,44,28,36,41,36,32,26,37,54,78,131

Sequence (323 aa):
MVARVVSLTAPGVSGDPLSPMLFILVMDALSKMMDRAASEGFLRGFSAPIGVPSARRVSHLLFADDTLVFCDPDMDQLTYLKQVLQWFQIVSGLKINLGKCEIFSVGKVANIDALSYVIRCKVGSLPTTYLCLPLGASHKDSTVWNPVIERVEKRLAEKLEWLPRNFLSDAANGTRKYDLVNWQTVTSPKKWGGLGVKDLRLCILATGALGGLFDHEMGNINVICRFSSMPIILLSDDCLIQLLPSTHHHKIHIQSSVEGPHCGLIPIGTAARRTTTTGLKWNLDKTEIRFGGLVSTSNIVKENIVTVQSESDLLWTISIKKE

Organism: Nicotiana sylvestris (NCBI:txid4096)

Mean predicted aligned error: 18.58 Å

Foldseek 3Di:
DKKKKWQWDDPDPPPDPCVQVVLVVLVVVLVVLQVVCCVVVLFVADFDDPDPPDTDGHQKDDDRRTIIGGGDLDLSSLLSVLVSVVVSCVVVVTDTPQAPMEMEDDPDDPPVVVSCVSNVHHHDYPQDADPNAGRRDDPPDPVSCVSVVVVVVVVVVVVVVVVCPVVPDPPPDDDDDDDDDDPVQQCDCVVVNHVVDPDDPDAAEAEPQDDDPVVSVVVVVVVCVVPVVHRYWYDYPWKIKTKDALVDKDKDFDPVVWWDQFKWKAQPPDKFQFKAKPQKPDTDGGHIDDVVDDTGGRIGGRDRIMIMHTNGMIMIMITTDDD

pLDDT: mean 70.17, std 18.31, range [26.62, 97.12]

Nearest PDB structures (foldseek):
  2f17-assembly1_A  TM=9.553E-01  e=1.718E-14  Mus musculus
  3s4y-assembly1_A  TM=5.878E-01  e=1.618E-14  Homo sapiens
  3lm8-assembly6_D  TM=8.300E-01  e=5.044E-09  Bacillus subtilis
  3lm8-assembly5_C  TM=8.610E-01  e=1.484E-08  Bacillus subtilis
  3lm8-assembly1_A  TM=8.294E-01  e=9.187E-09  Bacillus subtilis

InterPro domains:
  IPR000477 Reverse transcriptase domain [PF00078] (15-110)
  IPR006282 Thiamin pyrophosphokinase [TIGR01378] (204-318)
  IPR007373 Thiamin pyrophosphokinase, thiamin-binding domain [PF04265] (249-315)
  IPR007373 Thiamin pyrophosphokinase, thiamin-binding domain [SM00983] (250-315)
  IPR036371 Thiamin pyrophosphokinase, thiamin-binding domain superfamily [SSF63862] (241-322)
  IPR036759 Thiamin pyrophosphokinase, catalytic domain superfamily [G3DSA:3.40.50.10240] (156-322)
  IPR036759 Thiamin pyrophosphokinase, catalytic domain superfamily [SSF63999] (202-240)
  IPR043502 DNA/RNA polymerase superfamily [SSF56672] (14-146)